Protein AF-A0A7D9CXZ0-F1 (afdb_monomer_lite)

InterPro domains:
  IPR002775 DNA/RNA-binding protein Alba-like [PF01918] (2-62)
  IPR036882 Alba-like domain superfamily [G3DSA:3.30.110.20] (1-94)
  IPR036882 Alba-like domain superfamily [SSF82704] (3-65)

Foldseek 3Di:
DAEDEFDPPDDLLVVLLVVVVQLVVCLVPQKDKYKYKYWAPRVVSSVVSVVVNVLQQDDDPPPPDPDDPVVVVSVVVDDPPPCWDDRPNDTDHHNHWDKKKWKDKDWDKDWPVVVVVVVVVVVVVVPVVPDDDDDDPDDDDPPPDDDPVRVVVPDDTDIDIMMMMMMMMMIGGPPDPDDQDPVNVVVVVVSVVVPIDIDDD

Sequence (201 aa):
MNRMVINKNDSIKKRLSKILKLLQERMKEPEIEILLIASGQSIQKLVTIVEIVKQKIGVQVSEKSKMDKVERNRRNAKIDGMEKVVVGDKEVQNLRFRFDQFNYLDYSLMSESEFRQQRRKRAKSKTEITGSKTGRNQTVTENGGYTRRELDALKIQKDVKIPVFYSYLNFRPENQDAEISSELKDKFTGLVEEGWSRQRE

Radius of gyration: 23.84 Å; chains: 1; bounding box: 41×48×79 Å

Secondary structure (DSSP, 8-state):
-EEEE--TTS-HHHHHHHHHHHHHHTTTSS-EEEEEEEETTHHHHHHHHHHHHHHHS-----TTS---HHHHHHHHH--TT--EEEETTEEEE---EEEEEEEEEEEEEEEHHHHHHHHHHHHHHHHTTS-----------TTSPPPHHHHHHTS---EEEEEEEEEEEEEEETT---PPPHHHHHHHHHHHHTT-EEE--

Organism: Dekkera bruxellensis (NCBI:txid5007)

Structure (mmCIF, N/CA/C/O backbone):
data_AF-A0A7D9CXZ0-F1
#
_entry.id   AF-A0A7D9CXZ0-F1
#
loop_
_atom_site.group_PDB
_atom_site.id
_atom_site.type_symbol
_atom_site.label_atom_id
_atom_site.label_alt_id
_atom_site.label_comp_id
_atom_site.label_asym_id
_atom_site.label_entity_id
_atom_site.label_seq_id
_atom_site.pdbx_PDB_ins_code
_atom_site.Cartn_x
_atom_site.Cartn_y
_atom_site.Cartn_z
_atom_site.occupancy
_atom_site.B_iso_or_equiv
_atom_site.auth_seq_id
_atom_site.auth_comp_id
_atom_site.auth_asym_id
_atom_site.auth_atom_id
_atom_site.pdbx_PDB_model_num
ATOM 1 N N . MET A 1 1 ? 11.089 -8.196 -1.401 1.00 81.88 1 MET A N 1
ATOM 2 C CA . MET A 1 1 ? 9.905 -7.350 -1.119 1.00 81.88 1 MET A CA 1
ATOM 3 C C . MET A 1 1 ? 10.223 -6.205 -0.153 1.00 81.88 1 MET A C 1
ATOM 5 O O . MET A 1 1 ? 10.764 -6.454 0.919 1.00 81.88 1 MET A O 1
ATOM 9 N N . ASN A 1 2 ? 9.867 -4.960 -0.492 1.00 92.38 2 ASN A N 1
ATOM 10 C CA . ASN A 1 2 ? 10.051 -3.780 0.366 1.00 92.38 2 ASN A CA 1
ATOM 11 C C . ASN A 1 2 ? 8.757 -3.403 1.101 1.00 92.38 2 ASN A C 1
ATOM 13 O O . ASN A 1 2 ? 7.769 -3.036 0.474 1.00 92.38 2 ASN A O 1
ATOM 17 N N . ARG A 1 3 ? 8.757 -3.439 2.438 1.00 95.19 3 ARG A N 1
ATOM 18 C CA . ARG A 1 3 ? 7.577 -3.118 3.263 1.00 95.19 3 ARG A CA 1
ATOM 19 C C . ARG A 1 3 ? 7.629 -1.683 3.792 1.00 95.19 3 ARG A C 1
ATOM 21 O O . ARG A 1 3 ? 8.633 -1.264 4.368 1.00 95.19 3 ARG A O 1
ATOM 28 N N . MET A 1 4 ? 6.534 -0.934 3.663 1.00 95.38 4 MET A N 1
ATOM 29 C CA . MET A 1 4 ? 6.418 0.435 4.173 1.00 95.38 4 MET A CA 1
ATOM 30 C C . MET A 1 4 ? 5.085 0.663 4.891 1.00 95.38 4 MET A C 1
ATOM 32 O O . MET A 1 4 ? 4.013 0.502 4.317 1.00 95.38 4 MET A O 1
ATOM 36 N N . VAL A 1 5 ? 5.157 1.110 6.145 1.00 96.00 5 VAL A N 1
ATOM 37 C CA . VAL A 1 5 ? 3.980 1.544 6.910 1.00 96.00 5 VAL A CA 1
ATOM 38 C C . VAL A 1 5 ? 3.758 3.041 6.693 1.00 96.00 5 VAL A C 1
ATOM 40 O O . VAL A 1 5 ? 4.691 3.836 6.849 1.00 96.00 5 VAL A O 1
ATOM 43 N N . ILE A 1 6 ? 2.532 3.416 6.332 1.00 95.75 6 ILE A N 1
ATOM 44 C CA . ILE A 1 6 ? 2.101 4.799 6.125 1.00 95.75 6 ILE A CA 1
ATOM 45 C C . ILE A 1 6 ? 1.299 5.260 7.337 1.00 95.75 6 ILE A C 1
ATOM 47 O O . ILE A 1 6 ? 0.235 4.722 7.641 1.00 95.75 6 ILE A O 1
ATOM 51 N N . ASN A 1 7 ? 1.791 6.307 7.999 1.00 93.75 7 ASN A N 1
ATOM 52 C CA . ASN A 1 7 ? 1.136 6.909 9.155 1.00 93.75 7 ASN A CA 1
ATOM 53 C C . ASN A 1 7 ? 0.442 8.233 8.810 1.00 93.75 7 ASN A C 1
ATOM 55 O O . ASN A 1 7 ? 0.852 8.999 7.926 1.00 93.75 7 ASN A O 1
ATOM 59 N N . LYS A 1 8 ? -0.576 8.579 9.604 1.00 88.12 8 LYS A N 1
ATOM 60 C CA . LYS A 1 8 ? -1.345 9.824 9.472 1.00 88.12 8 LYS A CA 1
ATOM 61 C C . LYS A 1 8 ? -0.486 11.092 9.490 1.00 88.12 8 LYS A C 1
ATOM 63 O O . LYS A 1 8 ? -0.860 12.061 8.836 1.00 88.12 8 LYS A O 1
ATOM 68 N N . ASN A 1 9 ? 0.668 11.093 10.152 1.00 88.06 9 ASN A N 1
ATOM 69 C CA . ASN A 1 9 ? 1.531 12.277 10.256 1.00 88.06 9 ASN A CA 1
ATOM 70 C C . ASN A 1 9 ? 2.725 12.252 9.289 1.00 88.06 9 ASN A C 1
ATOM 72 O O . ASN A 1 9 ? 3.515 13.188 9.265 1.00 88.06 9 ASN A O 1
ATOM 76 N N . ASP A 1 10 ? 2.845 11.216 8.455 1.00 89.38 10 ASP A N 1
ATOM 77 C CA . ASP A 1 10 ? 3.938 11.133 7.487 1.00 89.38 10 ASP A CA 1
ATOM 78 C C . ASP A 1 10 ? 3.851 12.236 6.426 1.00 89.38 10 ASP A C 1
ATOM 80 O O . ASP A 1 10 ? 2.782 12.520 5.881 1.00 89.38 10 ASP A O 1
ATOM 84 N N . SER A 1 11 ? 4.989 12.819 6.060 1.00 88.00 11 SER A N 1
ATOM 85 C CA . SER A 1 11 ? 5.051 13.706 4.898 1.00 88.00 11 SER A CA 1
ATOM 86 C C . SER A 1 11 ? 4.873 12.893 3.613 1.00 88.00 11 SER A C 1
ATOM 88 O O . SER A 1 11 ? 5.689 12.016 3.314 1.00 88.00 11 SER A O 1
ATOM 90 N N . ILE A 1 12 ? 3.832 13.218 2.837 1.00 84.25 12 ILE A N 1
ATOM 91 C CA . ILE A 1 12 ? 3.567 12.604 1.526 1.00 84.25 12 ILE A CA 1
ATOM 92 C C . ILE A 1 12 ? 4.792 12.770 0.618 1.00 84.25 12 ILE A C 1
ATOM 94 O O . ILE A 1 12 ? 5.271 11.783 0.068 1.00 84.25 12 ILE A O 1
ATOM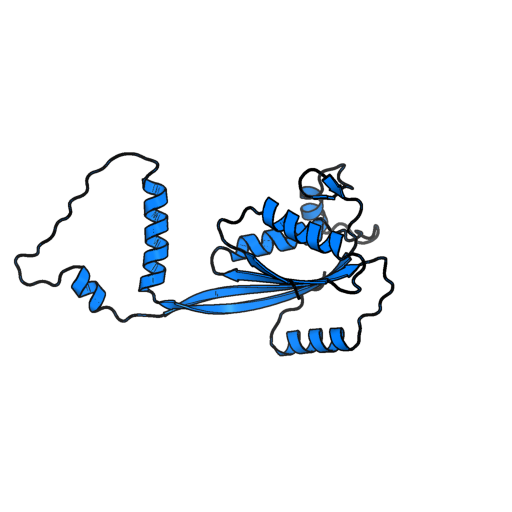 98 N N . LYS A 1 13 ? 5.376 13.980 0.557 1.00 81.75 13 LYS A N 1
ATOM 99 C CA . LYS A 1 13 ? 6.592 14.269 -0.226 1.00 81.75 13 LYS A CA 1
ATOM 100 C C . LYS A 1 13 ? 7.740 13.326 0.144 1.00 81.75 13 LYS A C 1
ATOM 102 O O . LYS A 1 13 ? 8.302 12.690 -0.738 1.00 81.75 13 LYS A O 1
ATOM 107 N N . LYS A 1 14 ? 8.051 13.175 1.440 1.00 84.38 14 LYS A N 1
ATOM 108 C CA . LYS A 1 14 ? 9.142 12.288 1.892 1.00 84.38 14 LYS A CA 1
ATOM 109 C C . LYS A 1 14 ? 8.884 10.819 1.535 1.00 84.38 14 LYS A C 1
ATOM 111 O O . LYS A 1 14 ? 9.811 10.126 1.121 1.00 84.38 14 LYS A O 1
ATOM 116 N N . ARG A 1 15 ? 7.642 10.338 1.685 1.00 87.56 15 ARG A N 1
ATOM 117 C CA . ARG A 1 15 ? 7.273 8.951 1.346 1.00 87.56 15 ARG A CA 1
ATOM 118 C C . ARG A 1 15 ? 7.356 8.694 -0.157 1.00 87.56 15 ARG A C 1
ATOM 120 O O . ARG A 1 15 ? 7.966 7.705 -0.546 1.00 87.56 15 ARG A O 1
ATOM 127 N N . LEU A 1 16 ? 6.835 9.608 -0.975 1.00 86.62 16 LEU A N 1
ATOM 128 C CA . LEU A 1 16 ? 6.950 9.546 -2.432 1.00 86.62 16 LEU A CA 1
ATOM 129 C C . LEU A 1 16 ? 8.408 9.563 -2.881 1.00 86.62 16 LEU A C 1
ATOM 131 O O . LEU A 1 16 ? 8.809 8.690 -3.638 1.00 86.62 16 LEU A O 1
ATOM 135 N N . SER A 1 17 ? 9.228 10.484 -2.362 1.00 81.50 17 SER A N 1
ATOM 136 C CA . SER A 1 17 ? 10.662 10.510 -2.668 1.00 81.50 17 SER A CA 1
ATOM 137 C C . SER A 1 17 ? 11.338 9.180 -2.348 1.00 81.50 17 SER A C 1
ATOM 139 O O . SER A 1 17 ? 12.163 8.729 -3.129 1.00 81.50 17 SER A O 1
ATOM 141 N N . LYS A 1 18 ? 10.985 8.531 -1.231 1.00 88.44 18 LYS A N 1
ATOM 142 C CA . LYS A 1 18 ? 11.549 7.223 -0.875 1.00 88.44 18 LYS A CA 1
ATOM 143 C C . LYS A 1 18 ? 11.147 6.131 -1.871 1.00 88.44 18 LYS A C 1
ATOM 145 O O . LYS A 1 18 ? 12.006 5.354 -2.266 1.00 88.44 18 LYS A O 1
ATOM 150 N N . ILE A 1 19 ? 9.877 6.088 -2.280 1.00 90.62 19 ILE A N 1
ATOM 151 C CA . ILE A 1 19 ? 9.386 5.114 -3.268 1.00 90.62 19 ILE A CA 1
ATOM 152 C C . ILE A 1 19 ? 10.066 5.342 -4.622 1.00 90.62 19 ILE A C 1
ATOM 154 O O . ILE A 1 19 ? 10.613 4.410 -5.193 1.00 90.62 19 ILE A O 1
ATOM 158 N N . LEU A 1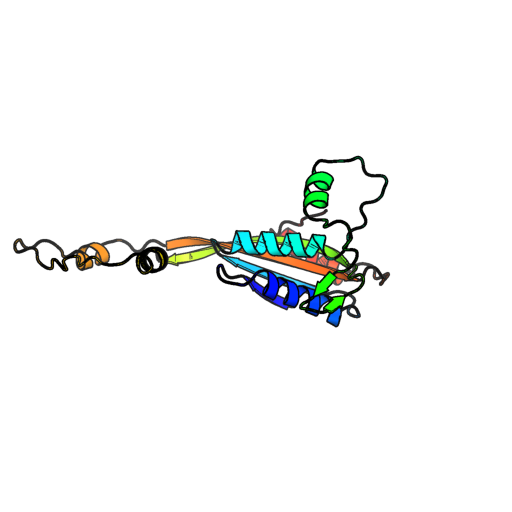 20 ? 10.097 6.582 -5.109 1.00 87.31 20 LEU A N 1
ATOM 159 C CA . LEU A 1 20 ? 10.674 6.903 -6.417 1.00 87.31 20 LEU A CA 1
ATOM 160 C C . LEU A 1 20 ? 12.188 6.661 -6.465 1.00 87.31 20 LEU A C 1
ATOM 162 O O . LEU A 1 20 ? 12.672 6.134 -7.460 1.00 87.31 20 LEU A O 1
ATOM 166 N N . LYS A 1 21 ? 12.928 6.979 -5.391 1.00 86.44 21 LYS A N 1
ATOM 167 C CA . LYS A 1 21 ? 14.356 6.626 -5.285 1.00 86.44 21 LYS A CA 1
ATOM 168 C C . LYS A 1 21 ? 14.566 5.122 -5.350 1.00 86.44 21 LYS A C 1
ATOM 170 O O . LYS A 1 21 ? 15.427 4.672 -6.087 1.00 86.44 21 LYS A O 1
ATOM 175 N N . LEU A 1 22 ? 13.750 4.358 -4.627 1.00 90.50 22 LEU A N 1
ATOM 176 C CA . LEU A 1 22 ? 13.829 2.902 -4.634 1.00 90.50 22 LEU A CA 1
ATOM 177 C C . LEU A 1 22 ? 13.593 2.337 -6.038 1.00 90.50 22 LEU A C 1
ATOM 179 O O . LEU A 1 22 ? 14.349 1.475 -6.472 1.00 90.50 22 LEU A O 1
ATOM 183 N N . LEU A 1 23 ? 12.588 2.845 -6.757 1.00 88.56 23 LEU A N 1
ATOM 184 C CA . LEU A 1 23 ? 12.335 2.455 -8.147 1.00 88.56 23 LEU A CA 1
ATOM 185 C C . LEU A 1 23 ? 13.511 2.818 -9.063 1.00 88.56 23 LEU A C 1
ATOM 187 O O . LEU A 1 23 ? 13.908 2.020 -9.904 1.00 88.56 23 LEU A O 1
ATOM 191 N N . GLN A 1 24 ? 14.095 4.001 -8.876 1.00 85.00 24 GLN A N 1
ATOM 192 C CA . GLN A 1 24 ? 15.241 4.461 -9.657 1.00 85.00 24 GLN A CA 1
ATOM 193 C C . GLN A 1 24 ? 16.496 3.612 -9.413 1.00 85.00 24 GLN A C 1
ATOM 195 O O . GLN A 1 24 ? 17.150 3.194 -10.364 1.00 85.00 24 GLN A O 1
ATOM 200 N N . GLU A 1 25 ? 16.834 3.358 -8.150 1.00 87.38 25 GLU A N 1
ATOM 201 C CA . GLU A 1 25 ? 18.007 2.575 -7.744 1.00 87.38 25 GLU A CA 1
ATOM 202 C C . GLU A 1 25 ? 17.921 1.128 -8.242 1.00 87.38 25 GLU A C 1
ATOM 204 O O . GLU A 1 25 ? 18.938 0.517 -8.565 1.00 87.38 25 GLU A O 1
ATOM 209 N N . ARG A 1 26 ? 16.699 0.599 -8.352 1.00 88.50 26 ARG A N 1
ATOM 210 C CA . ARG A 1 26 ? 16.421 -0.791 -8.721 1.00 88.50 26 ARG A CA 1
ATOM 211 C C . ARG A 1 26 ? 15.935 -0.966 -10.156 1.00 88.50 26 ARG A C 1
ATOM 213 O O . ARG A 1 26 ? 15.451 -2.033 -10.497 1.00 88.50 26 ARG A O 1
ATOM 220 N N . MET A 1 27 ? 16.119 0.026 -11.030 1.00 84.38 27 MET A N 1
ATOM 221 C CA . MET A 1 27 ? 15.698 -0.060 -12.441 1.00 84.38 27 MET A CA 1
ATOM 222 C C . MET A 1 27 ? 16.312 -1.235 -13.225 1.00 84.38 27 MET A C 1
ATOM 224 O O . MET A 1 27 ? 15.829 -1.569 -14.303 1.00 84.38 27 MET A O 1
ATOM 228 N N . LYS A 1 28 ? 17.398 -1.833 -12.720 1.00 84.19 28 LYS A N 1
ATOM 229 C CA . LYS A 1 28 ? 18.034 -3.016 -13.315 1.00 84.19 28 LYS A CA 1
ATOM 230 C C . LYS A 1 28 ? 17.417 -4.336 -12.843 1.00 84.19 28 LYS A C 1
ATOM 232 O O . LYS A 1 28 ? 17.651 -5.350 -13.488 1.00 84.19 28 LYS A O 1
ATOM 237 N N . GLU A 1 29 ? 16.668 -4.335 -11.740 1.00 87.62 29 GLU A N 1
ATOM 238 C CA . GLU A 1 29 ? 15.967 -5.527 -11.257 1.00 87.62 29 GLU A CA 1
ATOM 239 C C . GLU A 1 29 ? 14.803 -5.852 -12.216 1.00 87.62 29 GLU A C 1
ATOM 241 O O . GLU A 1 29 ? 14.128 -4.925 -12.674 1.00 87.62 29 GLU A O 1
ATOM 246 N N . PRO A 1 30 ? 14.553 -7.139 -12.525 1.00 84.69 30 PRO A N 1
ATOM 247 C CA . PRO A 1 30 ? 13.454 -7.539 -13.411 1.00 84.69 30 PRO A CA 1
ATOM 248 C C . PRO A 1 30 ? 12.084 -7.181 -12.833 1.00 84.69 30 PRO A C 1
ATOM 250 O O . PRO A 1 30 ? 11.127 -6.907 -13.558 1.00 84.69 30 PRO A O 1
ATOM 253 N N . GLU A 1 31 ? 12.003 -7.143 -11.508 1.00 88.25 31 GLU A N 1
ATOM 254 C CA . GLU A 1 31 ? 10.802 -6.829 -10.763 1.00 88.25 31 GLU A CA 1
ATOM 255 C C . GLU A 1 31 ? 11.147 -6.135 -9.450 1.00 88.25 31 GLU A C 1
ATOM 257 O O . GLU A 1 31 ? 12.147 -6.432 -8.796 1.00 88.25 31 GLU A O 1
ATOM 262 N N . ILE A 1 32 ? 10.289 -5.203 -9.049 1.00 91.62 32 ILE A N 1
ATOM 263 C CA . ILE A 1 32 ? 10.426 -4.448 -7.812 1.00 91.62 32 ILE A CA 1
ATOM 264 C C . ILE A 1 32 ? 9.107 -4.536 -7.058 1.00 91.62 32 ILE A C 1
ATOM 266 O O . ILE A 1 32 ? 8.086 -3.992 -7.474 1.00 91.62 32 ILE A O 1
ATOM 270 N N . GLU A 1 33 ? 9.136 -5.195 -5.905 1.00 93.50 33 GLU A N 1
ATOM 271 C CA . GLU A 1 33 ? 7.949 -5.391 -5.076 1.00 93.50 33 GLU A CA 1
ATOM 272 C C . GLU A 1 33 ? 7.910 -4.425 -3.893 1.00 93.50 33 GLU A C 1
ATOM 274 O O . GLU A 1 33 ? 8.862 -4.346 -3.101 1.00 93.50 33 GLU A O 1
ATOM 279 N N . ILE A 1 34 ? 6.774 -3.751 -3.715 1.00 95.50 34 ILE A N 1
ATOM 280 C CA . ILE A 1 34 ? 6.511 -2.835 -2.607 1.00 95.50 34 ILE A CA 1
ATOM 281 C C . ILE A 1 34 ? 5.181 -3.196 -1.941 1.00 95.50 34 ILE A C 1
ATOM 283 O O . ILE A 1 34 ? 4.142 -3.223 -2.587 1.00 95.50 34 ILE A O 1
ATOM 287 N N . LEU A 1 35 ? 5.199 -3.405 -0.625 1.00 97.25 35 LEU A N 1
ATOM 288 C CA . LEU A 1 35 ? 4.004 -3.579 0.198 1.00 97.25 35 LEU A CA 1
ATOM 289 C C . LEU A 1 35 ? 3.787 -2.336 1.061 1.00 97.25 35 LEU A C 1
ATOM 291 O O . LEU A 1 35 ? 4.569 -2.054 1.975 1.00 97.25 35 LEU A O 1
ATOM 295 N N . LEU A 1 36 ? 2.705 -1.611 0.797 1.00 97.50 36 LEU A N 1
ATOM 296 C CA . LEU A 1 36 ? 2.264 -0.472 1.592 1.00 97.50 36 LEU A CA 1
ATOM 297 C C . LEU A 1 36 ? 1.178 -0.909 2.575 1.00 97.50 36 LEU A C 1
ATOM 299 O O . LEU A 1 36 ? 0.244 -1.609 2.196 1.00 97.50 36 LEU A O 1
ATOM 303 N N . ILE A 1 37 ? 1.281 -0.468 3.828 1.00 97.75 37 ILE A N 1
ATOM 304 C CA . ILE A 1 37 ? 0.324 -0.811 4.888 1.00 97.75 37 ILE A CA 1
ATOM 305 C C . ILE A 1 37 ? -0.119 0.461 5.600 1.00 97.75 37 ILE A C 1
ATOM 307 O O . ILE A 1 37 ? 0.717 1.277 5.994 1.00 97.75 37 ILE A O 1
ATOM 311 N N . ALA A 1 38 ? -1.420 0.628 5.804 1.00 97.12 38 ALA A N 1
ATO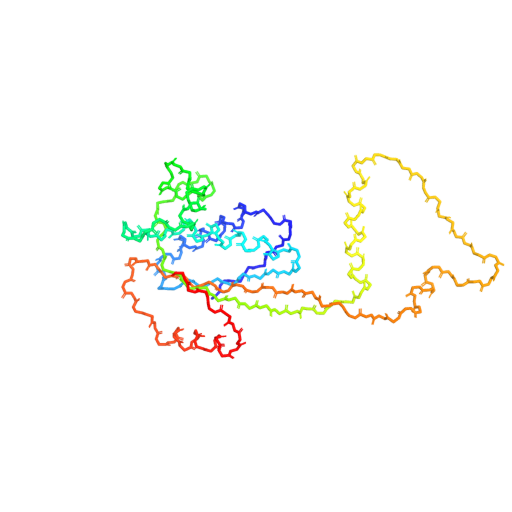M 312 C CA . ALA A 1 38 ? -1.971 1.728 6.584 1.00 97.12 38 ALA A CA 1
ATOM 313 C C . ALA A 1 38 ? -3.179 1.278 7.396 1.00 97.12 38 ALA A C 1
ATOM 315 O O . ALA A 1 38 ? -3.958 0.451 6.943 1.00 97.12 38 ALA A O 1
ATOM 316 N N . SER A 1 39 ? -3.381 1.872 8.570 1.00 95.12 39 SER A N 1
ATOM 317 C CA . SER A 1 39 ? -4.547 1.592 9.410 1.00 95.12 39 SER A CA 1
ATOM 318 C C . SER A 1 39 ? -5.385 2.838 9.685 1.00 95.12 39 SER A C 1
ATOM 320 O O . SER A 1 39 ? -4.881 3.970 9.762 1.00 95.12 39 SER A O 1
ATOM 322 N N . GLY A 1 40 ? -6.696 2.629 9.818 1.00 91.25 40 GLY A N 1
ATOM 323 C CA . GLY A 1 40 ? -7.679 3.660 10.131 1.00 91.25 40 GLY A CA 1
ATOM 324 C C . GLY A 1 40 ? -7.565 4.888 9.224 1.00 91.25 40 GLY A C 1
ATOM 325 O O . GLY A 1 40 ? -7.706 4.822 8.010 1.00 91.25 40 GLY A O 1
ATOM 326 N N . GLN A 1 41 ? -7.282 6.043 9.822 1.00 88.81 41 GLN A N 1
ATOM 327 C CA . GLN A 1 41 ? -7.221 7.331 9.115 1.00 88.81 41 GLN A CA 1
ATOM 328 C C . GLN A 1 41 ? -6.006 7.474 8.185 1.00 88.81 41 GLN A C 1
ATOM 330 O O . GLN A 1 41 ? -5.971 8.377 7.353 1.00 88.81 41 GLN A O 1
ATOM 335 N N . SER A 1 42 ? -4.993 6.615 8.322 1.00 94.38 42 SER A N 1
ATOM 336 C CA . SER A 1 42 ? -3.811 6.653 7.457 1.00 94.38 42 SER A CA 1
ATOM 337 C C . SER A 1 42 ? -4.088 6.054 6.072 1.00 94.38 42 SER A C 1
ATOM 339 O O . SER A 1 42 ? -3.328 6.318 5.143 1.00 94.38 42 SER A O 1
ATOM 341 N N . ILE A 1 43 ? -5.180 5.291 5.922 1.00 95.88 43 ILE A N 1
ATOM 342 C CA . ILE A 1 43 ? -5.559 4.604 4.676 1.00 95.88 43 ILE A CA 1
ATOM 343 C C . ILE A 1 43 ? -5.753 5.603 3.537 1.00 95.88 43 ILE A C 1
ATOM 345 O O . ILE A 1 43 ? -5.178 5.421 2.469 1.00 95.88 43 ILE A O 1
ATOM 349 N N . GLN A 1 44 ? -6.468 6.707 3.783 1.00 92.75 44 GLN A N 1
ATOM 350 C CA . GLN A 1 44 ? -6.671 7.756 2.779 1.00 92.75 44 GLN A CA 1
ATOM 351 C C . GLN A 1 44 ? -5.335 8.255 2.214 1.00 92.75 44 GLN A C 1
ATOM 353 O O . GLN A 1 44 ? -5.181 8.386 1.005 1.00 92.75 44 GLN A O 1
ATOM 358 N N . LYS A 1 45 ? -4.343 8.477 3.086 1.00 94.19 45 LYS A N 1
ATOM 359 C CA . LYS A 1 45 ? -3.016 8.930 2.665 1.00 94.19 45 LYS A CA 1
ATOM 360 C C . LYS A 1 45 ? -2.279 7.876 1.848 1.00 94.19 45 LYS A C 1
ATOM 362 O O . LYS A 1 45 ? -1.616 8.237 0.882 1.00 94.19 45 LYS A O 1
ATOM 367 N N . LEU A 1 46 ? -2.361 6.604 2.239 1.00 96.06 46 LEU A N 1
ATOM 368 C CA . LEU A 1 46 ? -1.766 5.515 1.467 1.00 96.06 46 LEU A CA 1
ATOM 369 C C . LEU A 1 46 ? -2.347 5.492 0.052 1.00 96.06 46 LEU A C 1
ATOM 371 O O . LEU A 1 46 ? -1.573 5.501 -0.898 1.00 96.06 46 LEU A O 1
ATOM 375 N N . VAL A 1 47 ? -3.674 5.558 -0.088 1.00 93.44 47 VAL A N 1
ATOM 376 C CA . VAL A 1 47 ? -4.341 5.594 -1.401 1.00 93.44 47 VAL A CA 1
ATOM 377 C C . VAL A 1 47 ? -3.866 6.795 -2.222 1.00 93.44 47 VAL A C 1
ATOM 379 O O . VAL A 1 47 ? -3.506 6.638 -3.384 1.00 93.44 47 VAL A O 1
ATOM 382 N N . THR A 1 48 ? -3.760 7.980 -1.608 1.00 91.31 48 THR A N 1
ATOM 383 C CA . THR A 1 48 ? -3.195 9.167 -2.273 1.00 91.31 48 THR A CA 1
ATOM 384 C C . THR A 1 48 ? -1.754 8.946 -2.741 1.00 91.31 48 THR A C 1
ATOM 386 O O . THR A 1 48 ? -1.405 9.342 -3.848 1.00 91.31 48 THR A O 1
ATOM 389 N N . ILE A 1 49 ? -0.903 8.321 -1.922 1.00 91.12 49 ILE A N 1
ATOM 390 C CA . ILE A 1 49 ? 0.489 8.024 -2.291 1.00 91.12 49 ILE A CA 1
ATOM 391 C C . ILE A 1 49 ? 0.536 7.066 -3.482 1.00 91.12 49 ILE A C 1
ATOM 393 O O . ILE A 1 49 ? 1.273 7.341 -4.422 1.00 91.12 49 ILE A O 1
ATOM 397 N N . VAL A 1 50 ? -0.244 5.981 -3.454 1.00 92.12 50 VAL A N 1
ATOM 398 C CA . VAL A 1 50 ? -0.318 5.002 -4.553 1.00 92.12 50 VAL A CA 1
ATOM 399 C C . VAL A 1 50 ? -0.700 5.692 -5.857 1.00 92.12 50 VAL A C 1
ATOM 401 O O . VAL A 1 50 ? -0.012 5.530 -6.860 1.00 92.12 50 VAL A O 1
ATOM 404 N N . GLU A 1 51 ? -1.741 6.520 -5.824 1.00 88.81 51 GLU A N 1
ATOM 405 C CA . GLU A 1 51 ? -2.234 7.214 -7.012 1.00 88.81 51 GLU A CA 1
ATOM 406 C C . GLU A 1 51 ? -1.196 8.187 -7.591 1.00 88.81 51 GLU A C 1
ATOM 408 O O . GLU A 1 51 ? -0.946 8.198 -8.794 1.00 88.81 51 GLU A O 1
ATOM 413 N N . ILE A 1 52 ? -0.503 8.948 -6.736 1.00 85.56 52 ILE A N 1
ATOM 414 C CA . ILE A 1 52 ? 0.572 9.843 -7.190 1.00 85.56 52 ILE A CA 1
ATOM 415 C C . ILE A 1 52 ? 1.757 9.045 -7.755 1.00 85.56 52 ILE A C 1
ATOM 417 O O . ILE A 1 52 ? 2.388 9.494 -8.712 1.00 85.56 52 ILE A O 1
ATOM 421 N N . VAL A 1 53 ? 2.085 7.880 -7.182 1.00 87.31 53 VAL A N 1
ATOM 422 C CA . VAL A 1 53 ? 3.144 7.013 -7.725 1.00 87.31 53 VAL A CA 1
ATOM 423 C C . VAL A 1 53 ? 2.785 6.592 -9.144 1.00 87.31 53 VAL A C 1
ATOM 425 O O . VAL A 1 53 ? 3.591 6.847 -10.035 1.00 87.31 53 VAL A O 1
ATOM 428 N N . LYS A 1 54 ? 1.577 6.057 -9.373 1.00 83.62 54 LYS A N 1
ATOM 429 C CA . LYS A 1 54 ? 1.096 5.655 -10.709 1.00 83.62 54 LYS A CA 1
ATOM 430 C C . LYS A 1 54 ? 1.198 6.782 -11.729 1.00 83.62 54 LYS A C 1
ATOM 432 O O . LYS A 1 54 ? 1.702 6.585 -12.829 1.00 83.62 54 LYS A O 1
ATOM 437 N N . GLN A 1 55 ? 0.779 7.984 -11.340 1.00 77.75 55 GLN A N 1
ATOM 438 C CA . GLN A 1 55 ? 0.851 9.165 -12.199 1.00 77.75 55 GLN A CA 1
ATOM 439 C C . GLN A 1 55 ? 2.294 9.544 -12.563 1.00 77.75 55 GLN A C 1
ATOM 441 O O . GLN A 1 55 ? 2.534 10.046 -13.658 1.00 77.75 55 GLN A O 1
ATOM 446 N N . LYS A 1 56 ? 3.261 9.309 -11.666 1.00 76.44 56 LYS A N 1
ATOM 447 C CA . LYS A 1 56 ? 4.672 9.679 -11.862 1.00 76.44 56 LYS A CA 1
ATOM 448 C C . LYS A 1 56 ? 5.504 8.655 -12.632 1.00 76.44 56 LYS A C 1
ATOM 450 O O . LYS A 1 56 ? 6.509 9.055 -13.204 1.00 76.44 56 LYS A O 1
ATOM 455 N N . ILE A 1 57 ? 5.127 7.377 -12.643 1.00 77.81 57 ILE A N 1
ATOM 456 C CA . ILE A 1 57 ? 5.895 6.304 -13.309 1.00 77.81 57 ILE A CA 1
ATOM 457 C C . ILE A 1 57 ? 5.507 6.065 -14.780 1.00 77.81 57 ILE A C 1
ATOM 459 O O . ILE A 1 57 ? 5.965 5.098 -15.378 1.00 77.81 57 ILE A O 1
ATOM 463 N N . GLY A 1 58 ? 4.672 6.940 -15.352 1.00 62.19 58 GLY A N 1
ATOM 464 C CA . GLY A 1 58 ? 4.360 6.984 -16.780 1.00 62.19 58 GLY A CA 1
ATOM 465 C C . GLY A 1 58 ? 3.605 5.764 -17.318 1.00 62.19 58 GLY A C 1
ATOM 466 O O . GLY A 1 58 ? 4.204 4.750 -17.641 1.00 62.19 58 GLY A O 1
ATOM 467 N N . VAL A 1 59 ? 2.295 5.908 -17.536 1.00 47.28 59 VAL A N 1
ATOM 468 C CA . VAL A 1 59 ? 1.551 5.083 -18.505 1.00 47.28 59 VAL A CA 1
ATOM 469 C C . VAL A 1 59 ? 1.310 5.958 -19.733 1.00 47.28 59 VAL A C 1
ATOM 471 O O . VAL A 1 59 ? 0.747 7.050 -19.597 1.00 47.28 59 VAL A O 1
ATOM 474 N N . GLN A 1 60 ? 1.743 5.518 -20.923 1.00 40.66 60 GLN A N 1
ATOM 475 C CA . GLN A 1 60 ? 1.304 6.144 -22.172 1.00 40.66 60 GLN A CA 1
ATOM 476 C C . GLN A 1 60 ? -0.227 6.130 -22.198 1.00 40.66 60 GLN A C 1
ATOM 478 O O . GLN A 1 60 ? -0.862 5.078 -22.215 1.00 40.66 60 GLN A O 1
ATOM 483 N N . VAL A 1 61 ? -0.833 7.315 -22.226 1.00 36.12 61 VAL A N 1
ATOM 484 C CA . VAL A 1 61 ? -2.177 7.447 -22.780 1.00 36.12 61 VAL A CA 1
ATOM 485 C C . VAL A 1 61 ? -2.009 7.116 -24.255 1.00 36.12 61 VAL A C 1
ATOM 487 O O . VAL A 1 61 ? -1.397 7.896 -24.981 1.00 36.12 61 VAL A O 1
ATOM 490 N N . SER A 1 62 ? -2.463 5.939 -24.688 1.00 34.28 62 SER A N 1
ATOM 491 C CA . SER A 1 62 ? -2.545 5.661 -26.119 1.00 34.28 62 SER A CA 1
ATOM 492 C C . SER A 1 62 ? -3.395 6.771 -26.744 1.00 34.28 62 SER A C 1
ATOM 494 O O . SER A 1 62 ? -4.503 7.032 -26.270 1.00 34.28 62 SER A O 1
ATOM 496 N N . GLU A 1 63 ? -2.903 7.422 -27.796 1.00 40.56 63 GLU A N 1
ATOM 497 C CA . GLU A 1 63 ? -3.588 8.534 -28.480 1.00 40.56 63 GLU A CA 1
ATOM 498 C C . GLU A 1 63 ? -4.959 8.145 -29.077 1.00 40.56 63 GLU A C 1
ATOM 500 O O . GLU A 1 63 ? -5.657 8.980 -29.643 1.00 40.56 63 GLU A O 1
ATOM 505 N N . LYS A 1 64 ? -5.374 6.876 -28.955 1.00 37.03 64 LYS A N 1
ATOM 506 C CA . LYS A 1 64 ? -6.578 6.316 -29.579 1.00 37.03 64 LYS A CA 1
ATOM 507 C C . LYS A 1 64 ? -7.720 5.983 -28.615 1.00 37.03 64 LYS A C 1
ATOM 509 O O . LYS A 1 64 ? -8.807 5.651 -29.089 1.00 37.03 64 LYS A O 1
ATOM 514 N N . SER A 1 65 ? -7.542 6.072 -27.295 1.00 38.66 65 SER A N 1
ATOM 515 C CA . SER A 1 65 ? -8.648 5.814 -26.362 1.00 38.66 65 SER A CA 1
ATOM 516 C C . SER A 1 65 ? -9.421 7.103 -26.094 1.00 38.66 65 SER A C 1
ATOM 518 O O . SER A 1 65 ? -8.903 8.020 -25.463 1.00 38.66 65 SER A O 1
ATOM 520 N N . LYS A 1 66 ? -10.650 7.154 -26.613 1.00 39.69 66 LYS A N 1
ATOM 521 C CA . LYS A 1 66 ? -11.635 8.233 -26.461 1.00 39.69 66 LYS A CA 1
ATOM 522 C C . LYS A 1 66 ? -11.590 8.876 -25.067 1.00 39.69 66 LYS A C 1
ATOM 524 O O . LYS A 1 66 ? -11.553 8.177 -24.061 1.00 39.69 66 LYS A O 1
ATOM 529 N N . MET A 1 67 ? -11.635 10.208 -25.060 1.00 42.97 67 MET A N 1
ATOM 530 C CA . MET A 1 67 ? -11.638 11.096 -23.893 1.00 42.97 67 MET A CA 1
ATOM 531 C C . MET A 1 67 ? -12.674 10.699 -22.829 1.00 42.97 67 MET A C 1
ATOM 533 O O . MET A 1 67 ? -13.786 11.230 -22.800 1.00 42.97 67 MET A O 1
ATOM 537 N N . ASP A 1 68 ? -12.306 9.808 -21.915 1.00 40.84 68 ASP A N 1
ATOM 538 C CA . ASP A 1 68 ? -13.120 9.480 -20.750 1.00 40.84 68 ASP A CA 1
ATOM 539 C C . ASP A 1 68 ? -12.764 10.367 -19.553 1.00 40.84 68 ASP A C 1
ATOM 541 O O . ASP A 1 68 ? -11.664 10.910 -19.442 1.00 40.84 68 ASP A O 1
ATOM 545 N N . LYS A 1 69 ? -13.703 10.509 -18.607 1.00 48.91 69 LYS A N 1
ATOM 546 C CA . LYS A 1 69 ? -13.561 11.268 -17.340 1.00 48.91 69 LYS A CA 1
ATOM 547 C C . LYS A 1 69 ? -12.223 11.045 -16.607 1.00 48.91 69 LYS A C 1
ATOM 549 O O . LYS A 1 69 ? -11.772 11.940 -15.890 1.00 48.91 69 LYS A O 1
ATOM 554 N N . VAL A 1 70 ? -11.589 9.888 -16.803 1.00 46.25 70 VAL A N 1
ATOM 555 C CA . VAL A 1 70 ? -10.253 9.525 -16.300 1.00 46.25 70 VAL A CA 1
ATOM 556 C C . VAL A 1 70 ? -9.173 10.499 -16.791 1.00 46.25 70 VAL A C 1
ATOM 558 O O . VAL A 1 70 ? -8.320 10.923 -16.015 1.00 46.25 70 VAL A O 1
ATOM 561 N N . GLU A 1 71 ? -9.246 10.939 -18.046 1.00 43.72 71 GLU A N 1
ATOM 562 C CA . GLU A 1 71 ? -8.303 11.886 -18.643 1.00 43.72 71 GLU A CA 1
ATOM 563 C C . GLU A 1 71 ? -8.432 13.291 -18.035 1.00 43.72 71 GLU A C 1
ATOM 565 O O . GLU A 1 71 ? -7.440 14.001 -17.888 1.00 43.72 71 GLU A O 1
ATOM 570 N N . ARG A 1 72 ? -9.638 13.681 -17.600 1.00 41.91 72 ARG A N 1
ATOM 571 C CA . ARG A 1 72 ? -9.904 14.990 -16.980 1.00 41.91 72 ARG A CA 1
ATOM 572 C C . ARG A 1 72 ? -9.272 15.092 -15.583 1.00 41.91 72 ARG A C 1
ATOM 574 O O . ARG A 1 72 ? -8.634 16.092 -15.269 1.00 41.91 72 ARG A O 1
ATOM 581 N N . ASN A 1 73 ? -9.361 14.023 -14.787 1.00 41.81 73 ASN A N 1
ATOM 582 C CA . ASN A 1 73 ? -8.652 13.931 -13.505 1.00 41.81 73 ASN A CA 1
ATOM 583 C C . ASN A 1 73 ? -7.129 13.801 -13.694 1.00 41.81 73 ASN A C 1
ATOM 585 O O . ASN A 1 73 ? -6.373 14.389 -12.923 1.00 41.81 73 ASN A O 1
ATOM 589 N N . ARG A 1 74 ? -6.672 13.100 -14.745 1.00 44.62 74 ARG A N 1
ATOM 590 C CA . ARG A 1 74 ? -5.243 12.979 -15.090 1.00 44.62 74 ARG A CA 1
ATOM 591 C C . ARG A 1 74 ? -4.640 14.289 -15.625 1.00 44.62 74 ARG A C 1
ATOM 593 O O . ARG A 1 74 ? -3.494 14.569 -15.297 1.00 44.62 74 ARG A O 1
ATOM 600 N N . ARG A 1 75 ? -5.386 15.127 -16.365 1.00 40.47 75 ARG A N 1
ATOM 601 C CA . ARG A 1 75 ? -4.956 16.487 -16.769 1.00 40.47 75 ARG A CA 1
ATOM 602 C C . ARG A 1 75 ? -4.794 17.421 -15.579 1.00 40.47 75 ARG A C 1
ATOM 604 O O . ARG A 1 75 ? -3.795 18.112 -15.511 1.00 40.47 75 ARG A O 1
ATOM 611 N N . ASN A 1 76 ? -5.699 17.381 -14.604 1.00 39.06 76 ASN A N 1
ATOM 612 C CA . ASN A 1 76 ? -5.570 18.207 -13.396 1.00 39.06 76 ASN A CA 1
ATOM 613 C C . ASN A 1 76 ? -4.350 17.832 -12.529 1.00 39.06 76 ASN A C 1
ATOM 615 O O . ASN A 1 76 ? -3.927 18.623 -11.690 1.00 39.06 76 ASN A O 1
ATOM 619 N N . ALA A 1 77 ? -3.792 16.632 -12.723 1.00 41.06 77 ALA A N 1
ATOM 620 C CA . ALA A 1 77 ? -2.558 16.175 -12.084 1.00 41.06 77 ALA A CA 1
ATOM 621 C C . ALA A 1 77 ? -1.315 16.279 -12.993 1.00 41.06 77 ALA A C 1
ATOM 623 O O . ALA A 1 77 ? -0.189 16.213 -12.496 1.00 41.06 77 ALA A O 1
ATOM 624 N N . LYS A 1 78 ? -1.498 16.461 -14.309 1.00 38.97 78 LYS A N 1
ATOM 625 C CA . LYS A 1 78 ? -0.435 16.863 -15.232 1.00 38.97 78 LYS A CA 1
ATOM 626 C C . LYS A 1 78 ? -0.235 18.366 -15.083 1.00 38.97 78 LYS A C 1
ATOM 628 O O . LYS A 1 78 ? -1.055 19.166 -15.512 1.00 38.97 78 LYS A O 1
ATOM 633 N N . ILE A 1 79 ? 0.877 18.752 -14.474 1.00 38.81 79 ILE A N 1
ATOM 634 C CA . ILE A 1 79 ? 1.371 20.119 -14.607 1.00 38.81 79 ILE A CA 1
ATOM 635 C C . ILE A 1 79 ? 1.934 20.209 -16.029 1.00 38.81 79 ILE A C 1
ATOM 637 O O . ILE A 1 79 ? 2.870 19.470 -16.349 1.00 38.81 79 ILE A O 1
ATOM 641 N N . ASP A 1 80 ? 1.336 21.044 -16.882 1.00 30.42 80 ASP A N 1
ATOM 642 C CA . ASP A 1 80 ? 1.861 21.327 -18.223 1.00 30.42 80 ASP A CA 1
ATOM 643 C C . ASP A 1 80 ? 3.363 21.646 -18.118 1.00 30.42 80 ASP A C 1
ATOM 645 O O . ASP A 1 80 ? 3.775 22.520 -17.354 1.00 30.42 80 ASP A O 1
ATOM 649 N N . GLY A 1 81 ? 4.191 20.870 -18.827 1.00 37.28 81 GLY A N 1
ATOM 650 C CA . GLY A 1 81 ? 5.654 21.007 -18.833 1.00 37.28 81 GLY A CA 1
ATOM 651 C C . GLY A 1 81 ? 6.458 20.031 -17.957 1.00 37.28 81 GLY A C 1
ATOM 652 O O . GLY A 1 81 ? 7.687 20.087 -17.983 1.00 37.28 81 GLY A O 1
ATOM 653 N N . MET A 1 82 ? 5.838 19.105 -17.211 1.00 42.72 82 MET A N 1
ATOM 654 C CA . MET A 1 82 ? 6.572 18.075 -16.448 1.00 42.72 82 MET A CA 1
ATOM 655 C C . MET A 1 82 ? 6.649 16.717 -17.175 1.00 42.72 82 MET A C 1
ATOM 657 O O . MET A 1 82 ? 6.019 15.747 -16.767 1.00 42.72 82 MET A O 1
ATOM 661 N N . GLU A 1 83 ? 7.525 16.599 -18.178 1.00 46.19 83 GLU A N 1
ATOM 662 C CA . GLU A 1 83 ? 8.116 15.296 -18.572 1.00 46.19 83 GLU A CA 1
ATOM 663 C C . GLU A 1 83 ? 9.147 14.784 -17.540 1.00 46.19 83 GLU A C 1
ATOM 665 O O . GLU A 1 83 ? 9.775 13.740 -17.709 1.00 46.19 83 GLU A O 1
ATOM 670 N N . LYS A 1 84 ? 9.354 15.528 -16.448 1.00 47.34 84 LYS A N 1
ATOM 671 C CA . LYS A 1 84 ? 10.448 15.318 -15.502 1.00 47.34 84 LYS A CA 1
ATOM 672 C C . LYS A 1 84 ? 9.921 14.915 -14.130 1.00 47.34 84 LYS A C 1
ATOM 674 O O . LYS A 1 84 ? 9.172 15.652 -13.485 1.00 47.34 84 LYS A O 1
ATOM 679 N N . VAL A 1 85 ? 10.346 13.752 -13.640 1.00 53.34 85 VAL A N 1
ATOM 680 C CA . VAL A 1 85 ? 10.016 13.298 -12.286 1.00 53.34 85 VAL A CA 1
ATOM 681 C C . VAL A 1 85 ? 11.011 13.926 -11.316 1.00 53.34 85 VAL A C 1
ATOM 683 O O . VAL A 1 85 ? 12.165 13.526 -11.252 1.00 53.34 85 VAL A O 1
ATOM 686 N N . VAL A 1 86 ? 10.584 14.914 -10.530 1.00 50.81 86 VAL A N 1
ATOM 687 C CA . VAL A 1 86 ? 11.450 15.497 -9.491 1.00 50.81 86 VAL A CA 1
ATOM 688 C C . VAL A 1 86 ? 11.468 14.596 -8.252 1.00 50.81 86 VAL A C 1
ATOM 690 O O . VAL A 1 86 ? 10.431 14.362 -7.620 1.00 50.81 86 VAL A O 1
ATOM 693 N N . VAL A 1 87 ? 12.653 14.108 -7.880 1.00 51.97 87 VAL A N 1
ATOM 694 C CA . VAL A 1 87 ? 12.892 13.283 -6.690 1.00 51.97 87 VAL A CA 1
ATOM 695 C C . VAL A 1 87 ? 13.813 14.041 -5.729 1.00 51.97 87 VAL A C 1
ATOM 697 O O . VAL A 1 87 ? 15.034 14.041 -5.864 1.00 51.97 87 VAL A O 1
ATOM 700 N N . GLY A 1 88 ? 13.228 14.688 -4.716 1.00 55.38 88 GLY A N 1
ATOM 701 C CA . GLY A 1 88 ? 13.980 15.613 -3.858 1.00 55.38 88 GLY A CA 1
ATOM 702 C C . GLY A 1 88 ? 14.188 16.938 -4.590 1.00 55.38 88 GLY A C 1
ATOM 703 O O . GLY A 1 88 ? 13.187 17.555 -4.942 1.00 55.38 88 GLY A O 1
ATOM 704 N N . ASP A 1 89 ? 15.448 17.306 -4.843 1.00 52.31 89 ASP A N 1
ATOM 705 C CA . ASP A 1 89 ? 15.841 18.495 -5.626 1.00 52.31 89 ASP A CA 1
ATOM 706 C C . ASP A 1 89 ? 16.477 18.126 -6.981 1.00 52.31 89 ASP A C 1
ATOM 708 O O . ASP A 1 89 ? 17.014 18.981 -7.678 1.00 52.31 89 ASP A O 1
ATOM 712 N N . LYS A 1 90 ? 16.451 16.839 -7.359 1.00 49.84 90 LYS A N 1
ATOM 713 C CA . LYS A 1 90 ? 17.012 16.353 -8.625 1.00 49.84 90 LYS A CA 1
ATOM 714 C C . LYS A 1 90 ? 15.901 15.956 -9.589 1.00 49.84 90 LYS A C 1
ATOM 716 O O . LYS A 1 90 ? 14.974 15.234 -9.214 1.00 49.84 90 LYS A O 1
ATOM 721 N N . GLU A 1 91 ? 16.015 16.415 -10.830 1.00 56.00 91 GLU A N 1
ATOM 722 C CA . GLU A 1 91 ? 15.206 15.928 -11.944 1.00 56.00 91 GLU A CA 1
ATOM 723 C C . GLU A 1 91 ? 15.672 14.516 -12.319 1.00 56.00 91 GLU A C 1
ATOM 725 O O . GLU A 1 91 ? 16.857 14.279 -12.552 1.00 56.00 91 GLU A O 1
ATOM 730 N N . VAL A 1 92 ? 14.738 13.569 -12.354 1.00 56.78 92 VAL A N 1
ATOM 731 C CA . VAL A 1 92 ? 14.961 12.200 -12.819 1.00 56.78 92 VAL A CA 1
ATOM 732 C C . VAL A 1 92 ? 14.199 12.034 -14.126 1.00 56.78 92 VAL A C 1
ATOM 734 O O . VAL A 1 92 ? 12.991 12.284 -14.191 1.00 56.78 92 VAL A O 1
ATOM 737 N N . GLN A 1 93 ? 14.909 11.637 -15.181 1.00 54.59 93 GLN A N 1
ATOM 738 C CA . GLN A 1 93 ? 14.290 11.332 -16.467 1.00 54.59 93 GLN A CA 1
ATOM 739 C C . GLN A 1 93 ? 13.580 9.973 -16.410 1.00 54.59 93 GLN A C 1
ATOM 741 O O . GLN A 1 93 ? 14.157 8.988 -15.954 1.00 54.59 93 GLN A O 1
ATOM 746 N N . ASN A 1 94 ? 12.335 9.952 -16.897 1.00 62.97 94 ASN A N 1
ATOM 747 C CA . ASN A 1 94 ? 11.609 8.789 -17.418 1.00 62.97 94 ASN A CA 1
ATOM 748 C C . ASN A 1 94 ? 11.719 7.479 -16.611 1.00 62.97 94 ASN A C 1
ATOM 750 O O . ASN A 1 94 ? 12.168 6.459 -17.131 1.00 62.97 94 ASN A O 1
ATOM 754 N N . LEU A 1 95 ? 11.227 7.473 -15.366 1.00 71.25 95 LEU A N 1
ATOM 755 C CA . LEU A 1 95 ? 10.884 6.220 -14.680 1.00 71.25 95 LEU A CA 1
ATOM 756 C C . LEU A 1 95 ? 9.687 5.599 -15.402 1.00 71.25 95 LEU A C 1
ATOM 758 O O . LEU A 1 95 ? 8.580 6.096 -15.233 1.00 71.25 95 LEU A O 1
ATOM 762 N N . ARG A 1 96 ? 9.914 4.555 -16.203 1.00 78.31 96 ARG A N 1
ATOM 763 C CA . ARG A 1 96 ? 8.862 3.846 -16.941 1.00 78.31 96 ARG A CA 1
ATOM 764 C C . ARG A 1 96 ? 8.721 2.421 -16.440 1.00 78.31 96 ARG A C 1
ATOM 766 O O . ARG A 1 96 ? 9.655 1.623 -16.543 1.00 78.31 96 ARG A O 1
ATOM 773 N N . PHE A 1 97 ? 7.550 2.118 -15.893 1.00 82.75 97 PHE A N 1
ATOM 774 C CA . PHE A 1 97 ? 7.255 0.814 -15.316 1.00 82.75 97 PHE A CA 1
ATOM 775 C C . PHE A 1 97 ? 5.873 0.329 -15.741 1.00 82.75 97 PHE A C 1
ATOM 777 O O . PHE A 1 97 ? 4.883 1.048 -15.618 1.00 82.75 97 PHE A O 1
ATOM 784 N N . ARG A 1 98 ? 5.794 -0.945 -16.123 1.00 83.94 98 ARG A N 1
ATOM 785 C CA . ARG A 1 98 ? 4.552 -1.715 -16.033 1.00 83.94 98 ARG A CA 1
ATOM 786 C C . ARG A 1 98 ? 4.308 -2.009 -14.556 1.00 83.94 98 ARG A C 1
ATOM 788 O O . ARG A 1 98 ? 5.262 -2.302 -13.836 1.00 83.94 98 ARG A O 1
ATOM 795 N N . PHE A 1 99 ? 3.067 -1.933 -14.087 1.00 86.62 99 PHE A N 1
ATOM 796 C CA . PHE A 1 99 ? 2.776 -2.242 -12.691 1.00 86.62 99 PHE A CA 1
ATOM 797 C C . PHE A 1 99 ? 1.516 -3.086 -12.525 1.00 86.62 99 PHE A C 1
ATOM 799 O O . PHE A 1 99 ? 0.562 -2.960 -13.287 1.00 86.62 99 PHE A O 1
ATOM 806 N N . ASP A 1 100 ? 1.518 -3.920 -11.491 1.00 89.31 100 ASP A N 1
ATOM 807 C CA . ASP A 1 100 ? 0.348 -4.640 -11.003 1.00 89.31 100 ASP A CA 1
ATOM 808 C C . ASP A 1 100 ? 0.070 -4.219 -9.559 1.00 89.31 100 ASP A C 1
ATOM 810 O O . ASP A 1 100 ? 0.988 -4.117 -8.740 1.00 89.31 100 ASP A O 1
ATOM 814 N N . GLN A 1 101 ? -1.202 -3.978 -9.239 1.00 93.50 101 GLN A N 1
ATOM 815 C CA . GLN A 1 101 ? -1.644 -3.626 -7.893 1.00 93.50 101 GLN A CA 1
ATOM 816 C C . GLN A 1 101 ? -2.614 -4.673 -7.353 1.00 93.50 101 GLN A C 1
ATOM 818 O O . GLN A 1 101 ? -3.591 -5.036 -8.009 1.00 93.50 101 GLN A O 1
ATOM 823 N N . PHE A 1 102 ? -2.384 -5.082 -6.111 1.00 96.12 102 PHE A N 1
ATOM 824 C CA . PHE A 1 102 ? -3.267 -5.951 -5.346 1.00 96.12 102 PHE A CA 1
ATOM 825 C C . PHE A 1 102 ? -3.582 -5.286 -4.014 1.00 96.12 102 PHE A C 1
ATOM 827 O O . PHE A 1 102 ? -2.687 -4.782 -3.335 1.00 96.12 102 PHE A O 1
ATOM 834 N N . ASN A 1 103 ? -4.853 -5.272 -3.632 1.00 97.00 103 ASN A N 1
ATOM 835 C CA . ASN A 1 103 ? -5.307 -4.638 -2.404 1.00 97.00 103 ASN A CA 1
ATOM 836 C C . ASN A 1 103 ? -6.019 -5.643 -1.505 1.00 97.00 103 ASN A C 1
ATOM 838 O O . ASN A 1 103 ? -6.845 -6.423 -1.981 1.00 97.00 103 ASN A O 1
ATOM 842 N N . TYR A 1 104 ? -5.759 -5.556 -0.207 1.00 97.06 104 TYR A N 1
ATOM 843 C CA . TYR A 1 104 ? -6.414 -6.368 0.811 1.00 97.06 104 TYR A CA 1
ATOM 844 C C . TYR A 1 104 ? -6.843 -5.491 1.984 1.00 97.06 104 TYR A C 1
ATOM 846 O O . TYR A 1 104 ? -6.109 -4.591 2.407 1.00 97.06 104 TYR A O 1
ATOM 854 N N . LEU A 1 105 ? -8.056 -5.722 2.479 1.00 95.62 105 LEU A N 1
ATOM 855 C CA . LEU A 1 105 ? -8.623 -5.012 3.618 1.00 95.62 105 LEU A CA 1
ATOM 856 C C . LEU A 1 105 ? -8.849 -6.007 4.750 1.00 95.62 105 LEU A C 1
ATOM 858 O O . LEU A 1 105 ? -9.643 -6.931 4.620 1.00 95.62 105 LEU A O 1
ATOM 862 N N . ASP A 1 106 ? -8.183 -5.754 5.865 1.00 94.25 106 ASP A N 1
ATOM 863 C CA . ASP A 1 106 ? -8.273 -6.537 7.091 1.00 94.25 106 ASP A CA 1
ATOM 864 C C . ASP A 1 106 ? -8.679 -5.641 8.271 1.00 94.25 106 ASP A C 1
ATOM 866 O O . ASP A 1 106 ? -8.904 -4.433 8.118 1.00 94.25 106 ASP A O 1
ATOM 870 N N . TYR A 1 107 ? -8.749 -6.211 9.472 1.00 92.62 107 TYR A N 1
ATOM 871 C CA . TYR A 1 107 ? -9.066 -5.505 10.700 1.00 92.62 107 TYR A CA 1
ATOM 872 C C . TYR A 1 107 ? -8.151 -5.936 11.845 1.00 92.62 107 TYR A C 1
ATOM 874 O O . TYR A 1 107 ? -8.113 -7.097 12.235 1.00 92.62 107 TYR A O 1
ATOM 882 N N . SER A 1 108 ? -7.487 -4.969 12.474 1.00 90.44 108 SER A N 1
ATOM 883 C CA . SER A 1 108 ? -6.848 -5.180 13.774 1.00 90.44 108 SER A CA 1
ATOM 884 C C . SER A 1 108 ? -7.852 -4.923 14.895 1.00 90.44 108 SER A C 1
ATOM 886 O O . SER A 1 108 ? -8.603 -3.945 14.830 1.00 90.44 108 SER A O 1
ATOM 888 N N . LEU A 1 109 ? -7.830 -5.739 15.944 1.00 86.62 109 LEU A N 1
ATOM 889 C CA . LEU A 1 109 ? -8.591 -5.486 17.165 1.00 86.62 109 LEU A CA 1
ATOM 890 C C . LEU A 1 109 ? -7.810 -4.538 18.081 1.00 86.62 109 LEU A C 1
ATOM 892 O O . LEU A 1 109 ? -6.595 -4.652 18.228 1.00 86.62 109 LEU A O 1
ATOM 896 N N . MET A 1 110 ? -8.512 -3.577 18.671 1.00 82.06 110 MET A N 1
ATOM 897 C CA . MET A 1 110 ? -7.982 -2.674 19.691 1.00 82.06 110 MET A CA 1
ATOM 898 C C . MET A 1 110 ? -9.019 -2.520 20.788 1.00 82.06 110 MET A C 1
ATOM 900 O O . MET A 1 110 ? -10.201 -2.352 20.488 1.00 82.06 110 MET A O 1
ATOM 904 N N . SER A 1 111 ? -8.589 -2.491 22.044 1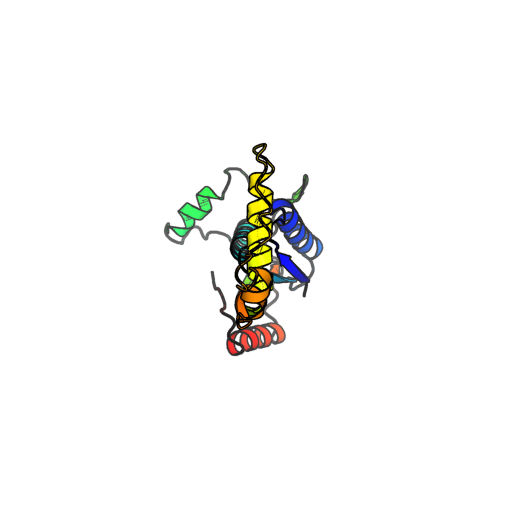.00 80.19 111 SER A N 1
ATOM 905 C CA . SER A 1 111 ? -9.522 -2.281 23.146 1.00 80.19 111 SER A CA 1
ATOM 906 C C . SER A 1 111 ? -10.196 -0.902 23.046 1.00 80.19 111 SER A C 1
ATOM 908 O O . SER A 1 111 ? -9.599 0.109 22.651 1.00 80.19 111 SER A O 1
ATOM 910 N N . GLU A 1 112 ? -11.470 -0.816 23.425 1.00 76.25 112 GLU A N 1
ATOM 911 C CA . GLU A 1 112 ? -12.220 0.441 23.373 1.00 76.25 112 GLU A CA 1
ATOM 912 C C . GLU A 1 112 ? -11.600 1.527 24.275 1.00 76.25 112 GLU A C 1
ATOM 914 O O . GLU A 1 112 ? -11.678 2.726 23.973 1.00 76.25 112 GLU A O 1
ATOM 919 N N . SER A 1 113 ? -10.933 1.126 25.360 1.00 72.31 113 SER A N 1
ATOM 920 C CA . SER A 1 113 ? -10.213 2.030 26.259 1.00 72.31 113 SER A CA 1
ATOM 921 C C . SER A 1 113 ? -9.038 2.715 25.543 1.00 72.31 113 SER A C 1
ATOM 923 O O . SER A 1 113 ? -8.947 3.949 25.567 1.00 72.31 113 SER A O 1
ATOM 925 N N . GLU A 1 114 ? -8.200 1.960 24.828 1.00 74.75 114 GLU A N 1
ATOM 926 C CA . GLU A 1 114 ? -7.090 2.475 24.015 1.00 74.75 114 GLU A CA 1
ATOM 927 C C . GLU A 1 114 ? -7.589 3.353 22.865 1.00 74.75 114 GLU A C 1
ATOM 929 O O . GLU A 1 114 ? -7.075 4.458 22.639 1.00 74.75 114 GLU A O 1
ATOM 934 N N . PHE A 1 115 ? -8.656 2.927 22.184 1.00 71.56 115 PHE A N 1
ATOM 935 C CA . PHE A 1 115 ? -9.264 3.693 21.099 1.00 71.56 115 PHE A CA 1
ATOM 936 C C . PHE A 1 115 ? -9.769 5.067 21.579 1.00 71.56 115 PHE A C 1
ATOM 938 O O . PHE A 1 115 ? -9.512 6.110 20.957 1.00 71.56 115 PHE A O 1
ATOM 945 N N . ARG A 1 116 ? -10.444 5.109 22.736 1.00 73.56 116 ARG A N 1
ATOM 946 C CA . ARG A 1 116 ? -10.905 6.358 23.366 1.00 73.56 116 ARG A CA 1
ATOM 947 C C . ARG A 1 116 ? -9.737 7.234 23.814 1.00 73.56 116 ARG A C 1
ATOM 949 O O . ARG A 1 116 ? -9.804 8.453 23.629 1.00 73.56 116 ARG A O 1
ATOM 956 N N . GLN A 1 117 ? -8.664 6.657 24.356 1.00 73.94 117 GLN A N 1
ATOM 957 C CA . GLN A 1 117 ? -7.458 7.413 24.708 1.00 73.94 117 GLN A CA 1
ATOM 958 C C . GLN A 1 117 ? -6.827 8.078 23.477 1.00 73.94 117 GLN A C 1
ATOM 960 O O . GLN A 1 117 ? -6.505 9.269 23.532 1.00 73.94 117 GLN A O 1
ATOM 965 N N . GLN A 1 118 ? -6.728 7.373 22.344 1.00 70.69 118 GLN A N 1
ATOM 966 C CA . GLN A 1 118 ? -6.250 7.972 21.094 1.00 70.69 118 GLN A CA 1
ATOM 967 C C . GLN A 1 118 ? -7.136 9.138 20.633 1.00 70.69 118 GLN A C 1
ATOM 969 O O . GLN A 1 118 ? -6.615 10.174 20.212 1.00 70.69 118 GLN A O 1
ATOM 974 N N . ARG A 1 119 ? -8.470 9.027 20.740 1.00 70.38 119 ARG A N 1
ATOM 975 C CA . ARG A 1 119 ? -9.388 10.142 20.427 1.00 70.38 119 ARG A CA 1
ATOM 976 C C . ARG A 1 119 ? -9.213 11.328 21.379 1.00 70.38 119 ARG A C 1
ATOM 978 O O . ARG A 1 119 ? -9.216 12.468 20.920 1.00 70.38 119 ARG A O 1
ATOM 985 N N . ARG A 1 120 ? -9.023 11.086 22.680 1.00 67.19 120 ARG A N 1
ATOM 986 C CA . ARG A 1 120 ? -8.835 12.147 23.689 1.00 67.19 120 ARG A CA 1
ATOM 987 C C . ARG A 1 120 ? -7.518 12.905 23.509 1.00 67.19 120 ARG A C 1
ATOM 989 O O . ARG A 1 120 ? -7.531 14.132 23.581 1.00 67.19 120 ARG A O 1
ATOM 996 N N . LYS A 1 121 ? -6.408 12.216 23.202 1.00 65.94 121 LYS A N 1
ATOM 997 C CA . LYS A 1 121 ? -5.124 12.870 22.868 1.00 65.94 121 LYS A CA 1
ATOM 998 C C . LYS A 1 121 ? -5.269 13.829 21.674 1.00 65.94 121 LYS A C 1
ATOM 1000 O O . LYS A 1 121 ? -4.707 14.918 21.693 1.00 65.94 121 LYS A O 1
ATOM 1005 N N . ARG A 1 122 ? -6.093 13.472 20.679 1.00 59.09 122 ARG A N 1
ATOM 1006 C CA . ARG A 1 122 ? -6.387 14.326 19.509 1.00 59.09 122 ARG A CA 1
ATOM 1007 C C . ARG A 1 122 ? -7.206 15.573 19.846 1.00 59.09 122 ARG A C 1
ATOM 1009 O O . ARG A 1 122 ? -7.031 16.589 19.188 1.00 59.09 122 ARG A O 1
ATOM 1016 N N . ALA A 1 123 ? -8.106 15.496 20.826 1.00 59.03 123 ALA A N 1
ATOM 1017 C CA . ALA A 1 123 ? -8.880 16.657 21.258 1.00 59.03 123 ALA A CA 1
ATOM 1018 C C . ALA A 1 123 ? -7.987 17.669 21.989 1.00 59.03 123 ALA A C 1
ATOM 1020 O O . ALA A 1 123 ? -8.018 18.845 21.651 1.00 59.03 123 ALA A O 1
ATOM 1021 N N . LYS A 1 124 ? -7.126 17.201 22.908 1.00 54.12 124 LYS A N 1
ATOM 1022 C CA . LYS A 1 124 ? -6.218 18.073 23.674 1.00 54.12 124 LYS A CA 1
ATOM 1023 C C . LYS A 1 124 ? -5.202 18.814 22.801 1.00 54.12 124 LYS A C 1
ATOM 1025 O O . LYS A 1 124 ? -5.015 20.007 22.998 1.00 54.12 124 LYS A O 1
ATOM 1030 N N . SER A 1 125 ? -4.635 18.162 21.780 1.00 53.44 125 SER A N 1
ATOM 1031 C CA . SER A 1 125 ? -3.686 18.830 20.870 1.00 53.44 125 SER A CA 1
ATOM 1032 C C . SER A 1 125 ? -4.322 19.951 20.034 1.00 53.44 125 SER A C 1
ATOM 1034 O O . SER A 1 125 ? -3.601 20.733 19.423 1.00 53.44 125 SER A O 1
ATOM 1036 N N . LYS A 1 126 ? -5.659 20.016 19.959 1.00 48.69 126 LYS A N 1
ATOM 1037 C CA . LYS A 1 126 ? -6.389 21.074 19.251 1.00 48.69 126 LYS A CA 1
ATOM 1038 C C . LYS A 1 126 ? -6.744 22.248 20.170 1.00 48.69 126 LYS A C 1
ATOM 1040 O O . LYS A 1 126 ? -6.968 23.342 19.671 1.00 48.69 126 LYS A O 1
ATOM 1045 N N . THR A 1 127 ? -6.780 22.026 21.485 1.00 48.19 127 THR A N 1
ATOM 1046 C CA . THR A 1 127 ? -7.153 23.037 22.486 1.00 48.19 127 THR A CA 1
ATOM 1047 C C . THR A 1 127 ? -5.951 23.798 23.051 1.00 48.19 127 THR A C 1
ATOM 1049 O O . THR A 1 127 ? -6.135 24.884 23.576 1.00 48.19 127 THR A O 1
ATOM 1052 N N . GLU A 1 128 ? -4.720 23.293 22.918 1.00 43.34 128 GLU A N 1
ATOM 1053 C CA . GLU A 1 128 ? -3.514 23.989 23.414 1.00 43.34 128 GLU 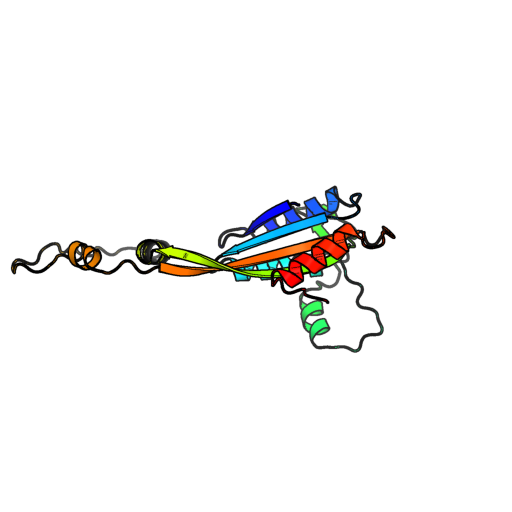A CA 1
ATOM 1054 C C . GLU A 1 128 ? -3.056 25.174 22.538 1.00 43.34 128 GLU A C 1
ATOM 1056 O O . GLU A 1 128 ? -2.172 25.919 22.944 1.00 43.34 128 GLU A O 1
ATOM 1061 N N . ILE A 1 129 ? -3.676 25.406 21.371 1.00 49.72 129 ILE A N 1
ATOM 1062 C CA . ILE A 1 129 ? -3.369 26.564 20.500 1.00 49.72 129 ILE A CA 1
ATOM 1063 C C . ILE A 1 129 ? -4.281 27.774 20.793 1.00 49.72 129 ILE A C 1
ATOM 1065 O O . ILE A 1 129 ? -3.974 28.896 20.403 1.00 49.72 129 ILE A O 1
ATOM 1069 N N . THR A 1 130 ? -5.371 27.600 21.542 1.00 42.88 130 THR A N 1
ATOM 1070 C CA . THR A 1 130 ? -6.232 28.710 21.981 1.00 42.88 130 THR A CA 1
ATOM 1071 C C . THR A 1 130 ? -6.289 28.725 23.498 1.00 42.88 130 THR A C 1
ATOM 1073 O O . THR A 1 130 ? -6.802 27.791 24.109 1.00 42.88 130 THR A O 1
ATOM 1076 N N . GLY A 1 131 ? -5.703 29.771 24.078 1.00 41.12 131 GLY A N 1
ATOM 1077 C CA . GLY A 1 131 ? -5.380 29.887 25.493 1.00 41.12 131 GLY A CA 1
ATOM 1078 C C . GLY A 1 131 ? -6.508 29.619 26.491 1.00 41.12 131 GLY A C 1
ATOM 1079 O O . GLY A 1 131 ? -7.691 29.701 26.182 1.00 41.12 131 GLY A O 1
ATOM 1080 N N . SER A 1 132 ? -6.051 29.371 27.723 1.00 45.91 132 SER A N 1
ATOM 1081 C CA . SER A 1 132 ? -6.740 29.512 29.009 1.00 45.91 132 SER A CA 1
ATOM 1082 C C . SER A 1 132 ? -8.166 28.958 29.113 1.00 45.91 132 SER A C 1
ATOM 1084 O O . SER A 1 132 ? -9.118 29.531 28.590 1.00 45.91 132 SER A O 1
ATOM 1086 N N . LYS A 1 133 ? -8.333 27.928 29.954 1.00 42.00 133 LYS A N 1
ATOM 1087 C CA . LYS A 1 133 ? -9.301 27.989 31.062 1.00 42.00 133 LYS A CA 1
ATOM 1088 C C . LYS A 1 133 ? -9.104 26.842 32.051 1.00 42.00 133 LYS A C 1
ATOM 1090 O O . LYS A 1 133 ? -9.162 25.662 31.717 1.00 42.00 133 LYS A O 1
ATOM 1095 N N . THR A 1 134 ? -8.890 27.256 33.291 1.00 48.16 134 THR A N 1
ATOM 1096 C CA . THR A 1 134 ? -9.062 26.516 34.537 1.00 48.16 134 THR A CA 1
ATOM 1097 C C . THR A 1 134 ? -10.395 25.761 34.548 1.00 48.16 134 THR A C 1
ATOM 1099 O O . THR A 1 134 ? -11.464 26.347 34.397 1.00 48.16 134 THR A O 1
ATOM 1102 N N . GLY A 1 135 ? -10.339 24.441 34.737 1.00 39.19 135 GLY A N 1
ATOM 1103 C CA . GLY A 1 135 ? -11.515 23.576 34.781 1.00 39.19 135 GLY A CA 1
ATOM 1104 C C . GLY A 1 135 ? -11.412 22.568 35.916 1.00 39.19 135 GLY A C 1
ATOM 1105 O O . GLY A 1 135 ? -10.773 21.535 35.759 1.00 39.19 135 GLY A O 1
ATOM 1106 N N . ARG A 1 136 ? -12.030 22.927 37.049 1.00 41.09 136 ARG A N 1
ATOM 1107 C CA . ARG A 1 136 ? -12.431 22.104 38.206 1.00 41.09 136 ARG A CA 1
ATOM 1108 C C . ARG A 1 136 ? -12.119 20.603 38.093 1.00 41.09 136 ARG A C 1
ATOM 1110 O O . ARG A 1 136 ? -12.880 19.845 37.494 1.00 41.09 136 ARG A O 1
ATOM 1117 N N . ASN A 1 137 ? -11.095 20.160 38.820 1.00 41.69 137 ASN A N 1
ATOM 1118 C CA . ASN A 1 137 ? -11.079 18.808 39.373 1.00 41.69 137 ASN A CA 1
ATOM 1119 C C . ASN A 1 137 ? -12.097 18.766 40.523 1.00 41.69 137 ASN A C 1
ATOM 1121 O O . ASN A 1 137 ? -11.735 18.938 41.681 1.00 41.69 137 ASN A O 1
ATOM 1125 N N . GLN A 1 138 ? -13.382 18.593 40.207 1.00 45.62 138 GLN A N 1
ATOM 1126 C CA . GLN A 1 138 ? -14.348 18.134 41.203 1.00 45.62 138 GLN A CA 1
ATOM 1127 C C . GLN A 1 138 ? -14.156 16.628 41.372 1.00 45.62 138 GLN A C 1
ATOM 1129 O O . GLN A 1 138 ? -14.689 15.806 40.626 1.00 45.62 138 GLN A O 1
ATOM 1134 N N . THR A 1 139 ? -13.307 16.283 42.330 1.00 57.06 139 THR A N 1
ATOM 1135 C CA . THR A 1 139 ? -13.464 15.067 43.118 1.00 57.06 139 THR A CA 1
ATOM 1136 C C . THR A 1 139 ? -14.662 15.232 44.051 1.00 57.06 139 THR A C 1
ATOM 1138 O O . THR A 1 139 ? -14.946 16.348 44.480 1.00 57.06 139 THR A O 1
ATOM 1141 N N . VAL A 1 140 ? -15.264 14.093 44.402 1.00 49.53 140 VAL A N 1
ATOM 1142 C CA . VAL A 1 140 ? -16.242 13.845 45.476 1.00 49.53 140 VAL A CA 1
ATOM 1143 C C . VAL A 1 140 ? -17.699 13.672 45.022 1.00 49.53 140 VAL A C 1
ATOM 1145 O O . VAL A 1 140 ? -18.305 14.544 44.408 1.00 49.53 140 VAL A O 1
ATOM 1148 N N . THR A 1 141 ? -18.274 12.538 45.428 1.00 43.62 141 THR A N 1
ATOM 1149 C CA . THR A 1 141 ? -19.679 12.453 45.839 1.00 43.62 141 THR A CA 1
ATOM 1150 C C . THR A 1 141 ? -19.713 11.962 47.284 1.00 43.62 141 THR A C 1
ATOM 1152 O O . THR A 1 141 ? -19.343 10.822 47.547 1.00 43.62 141 THR A O 1
ATOM 1155 N N . GLU A 1 142 ? -20.174 12.816 48.200 1.00 50.91 142 GLU A N 1
ATOM 1156 C CA . GLU A 1 142 ? -20.397 12.551 49.637 1.00 50.91 142 GLU A CA 1
ATOM 1157 C C . GLU A 1 142 ? -21.533 11.538 49.906 1.00 50.91 142 GLU A C 1
ATOM 1159 O O . GLU A 1 142 ? -21.807 11.212 51.052 1.00 50.91 142 GLU A O 1
ATOM 1164 N N . ASN A 1 143 ? -22.152 10.968 48.864 1.00 55.16 143 ASN A N 1
ATOM 1165 C CA . ASN A 1 143 ? -23.334 10.101 48.968 1.00 55.16 143 ASN A CA 1
ATOM 1166 C C . ASN A 1 143 ? -23.093 8.637 48.535 1.00 55.16 143 ASN A C 1
ATOM 1168 O O . ASN A 1 143 ? -24.009 7.990 48.036 1.00 55.16 143 ASN A O 1
ATOM 1172 N N . GLY A 1 144 ? -21.874 8.100 48.661 1.00 56.09 144 GLY A N 1
ATOM 1173 C CA . GLY A 1 144 ? -21.609 6.670 48.397 1.00 56.09 144 GLY A CA 1
ATOM 1174 C C . GLY A 1 144 ? -21.774 6.218 46.934 1.00 56.09 144 GLY A C 1
ATOM 1175 O O . GLY A 1 144 ? -21.871 5.024 46.661 1.00 56.09 144 GLY A O 1
ATOM 1176 N N . GLY A 1 145 ? -21.820 7.154 45.983 1.00 66.69 145 GLY A N 1
ATOM 1177 C CA . GLY A 1 145 ? -21.856 6.851 44.552 1.00 66.69 145 GLY A CA 1
ATOM 1178 C C . GLY A 1 145 ? -20.476 6.503 43.987 1.00 66.69 145 GLY A C 1
ATOM 1179 O O . GLY A 1 145 ? -19.455 6.994 44.468 1.00 66.69 145 GLY A O 1
ATOM 1180 N N . TYR A 1 146 ? -20.451 5.692 42.926 1.00 65.88 146 TYR A N 1
ATOM 1181 C CA . TYR A 1 146 ? -19.218 5.355 42.216 1.00 65.88 146 TYR A CA 1
ATOM 1182 C C 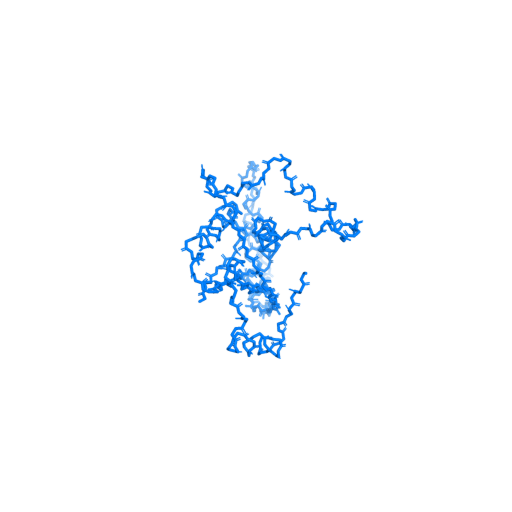. TYR A 1 146 ? -18.557 6.598 41.610 1.00 65.88 146 TYR A C 1
ATOM 1184 O O . TYR A 1 146 ? -19.173 7.374 40.871 1.00 65.88 146 TYR A O 1
ATOM 1192 N N . THR A 1 147 ? -17.256 6.738 41.836 1.00 73.81 147 THR A N 1
ATOM 1193 C CA . THR A 1 147 ? -16.416 7.691 41.121 1.00 73.81 147 THR A CA 1
ATOM 1194 C C . THR A 1 147 ? -16.415 7.382 39.624 1.00 73.81 147 THR A C 1
ATOM 1196 O O . THR A 1 147 ? -16.606 6.252 39.169 1.00 73.81 147 THR A O 1
ATOM 1199 N N . ARG A 1 148 ? -16.119 8.392 38.799 1.00 66.25 148 ARG A N 1
ATOM 1200 C CA . ARG A 1 148 ? -16.044 8.214 37.339 1.00 66.25 148 ARG A CA 1
ATOM 1201 C C . ARG A 1 148 ? -15.027 7.150 36.905 1.00 66.25 148 ARG A C 1
ATOM 1203 O O . ARG A 1 148 ? -15.195 6.565 35.841 1.00 66.25 148 ARG A O 1
ATOM 1210 N N . ARG A 1 149 ? -13.989 6.904 37.716 1.00 66.88 149 ARG A N 1
ATOM 1211 C CA . ARG A 1 149 ? -13.003 5.838 37.487 1.00 66.88 149 ARG A CA 1
ATOM 1212 C C . ARG A 1 149 ? -13.586 4.456 37.784 1.00 66.88 149 ARG A C 1
ATOM 1214 O O . ARG A 1 149 ? -13.386 3.557 36.979 1.00 66.88 149 ARG A O 1
ATOM 1221 N N . GLU A 1 150 ? -14.347 4.308 38.864 1.00 69.88 150 GLU A N 1
ATOM 1222 C CA . GLU A 1 150 ? -15.031 3.052 39.214 1.00 69.88 150 GLU A CA 1
ATOM 1223 C C . GLU A 1 150 ? -16.129 2.708 38.200 1.00 69.88 150 GLU A C 1
ATOM 1225 O O . GLU A 1 150 ? -16.201 1.579 37.727 1.00 69.88 150 GLU A O 1
ATOM 1230 N N . LEU A 1 151 ? -16.905 3.699 37.747 1.00 69.69 151 LEU A N 1
ATOM 1231 C CA . LEU A 1 151 ? -17.873 3.510 36.656 1.00 69.69 151 LEU A CA 1
ATOM 1232 C C . LEU A 1 151 ? -17.214 3.124 35.327 1.00 69.69 151 LEU A C 1
ATOM 1234 O O . LEU A 1 151 ? -17.825 2.424 34.524 1.00 69.69 151 LEU A O 1
ATOM 1238 N N . ASP A 1 152 ? -16.002 3.609 35.052 1.00 65.12 152 ASP A N 1
ATOM 1239 C CA . ASP A 1 152 ? -15.246 3.202 33.865 1.00 65.12 152 ASP A CA 1
ATOM 1240 C C . ASP A 1 152 ? -14.634 1.795 34.030 1.00 65.12 152 ASP A C 1
ATOM 1242 O O . ASP A 1 152 ? -14.512 1.093 33.029 1.00 65.12 152 ASP A O 1
ATOM 1246 N N . ALA A 1 153 ? -14.323 1.355 35.257 1.00 65.38 153 ALA A N 1
ATOM 1247 C CA . ALA A 1 153 ? -13.850 -0.001 35.557 1.00 65.38 153 ALA A CA 1
ATOM 1248 C C . ALA A 1 153 ? -14.959 -1.067 35.459 1.00 65.38 153 ALA A C 1
ATOM 1250 O O . ALA A 1 153 ? -14.682 -2.206 35.099 1.00 65.38 153 ALA A O 1
ATOM 1251 N N . LEU A 1 154 ? -16.215 -0.689 35.721 1.00 66.50 154 LEU A N 1
ATOM 1252 C CA . LEU A 1 154 ? -17.389 -1.563 35.588 1.00 66.50 154 LEU A CA 1
ATOM 1253 C C . LEU A 1 154 ? -17.861 -1.749 34.134 1.00 66.50 154 LEU A C 1
ATOM 1255 O O . LEU A 1 154 ? -18.746 -2.561 33.861 1.00 66.50 154 LEU A O 1
ATOM 1259 N N . LYS A 1 155 ? -17.311 -0.993 33.177 1.00 66.62 155 LYS A N 1
ATOM 1260 C CA . LYS A 1 155 ? -17.676 -1.132 31.763 1.00 66.62 155 LYS A CA 1
ATOM 1261 C C . LYS A 1 155 ? -16.953 -2.326 31.157 1.00 66.62 155 LYS A C 1
ATOM 1263 O O . LYS A 1 155 ? -15.729 -2.395 31.191 1.00 66.62 155 LYS A O 1
ATOM 1268 N N . ILE A 1 156 ? -17.721 -3.212 30.524 1.00 67.31 156 ILE A N 1
ATOM 1269 C CA . ILE A 1 156 ? -17.192 -4.310 29.708 1.00 67.31 156 ILE A CA 1
ATOM 1270 C C . ILE A 1 156 ? -16.207 -3.728 28.689 1.00 67.31 156 ILE A C 1
ATOM 1272 O O . ILE A 1 156 ? -16.568 -2.842 27.907 1.00 67.31 156 ILE A O 1
ATOM 1276 N N . GLN A 1 157 ? -14.968 -4.221 28.707 1.00 66.56 157 GLN A N 1
ATOM 1277 C CA . GLN A 1 157 ? -13.986 -3.891 27.684 1.00 66.56 157 GLN A CA 1
ATOM 1278 C C . GLN A 1 157 ? -14.431 -4.540 26.378 1.00 66.56 157 GLN A C 1
ATOM 1280 O O . GLN A 1 157 ? -14.457 -5.760 26.252 1.00 66.56 157 GLN A O 1
ATOM 1285 N N . LYS A 1 158 ? -14.854 -3.710 25.427 1.00 78.69 158 LYS A N 1
ATOM 1286 C CA . LYS A 1 158 ? -15.202 -4.150 24.080 1.00 78.69 158 LYS A CA 1
ATOM 1287 C C . LYS A 1 158 ? -14.006 -3.946 23.170 1.00 78.69 158 LYS A C 1
ATOM 1289 O O . LYS A 1 158 ? -13.316 -2.931 23.282 1.00 78.69 158 LYS A O 1
ATOM 1294 N N . ASP A 1 159 ? -13.818 -4.861 22.234 1.00 84.12 159 ASP A N 1
ATOM 1295 C CA . ASP A 1 159 ? -12.863 -4.662 21.156 1.00 84.12 159 ASP A CA 1
ATOM 1296 C C . ASP A 1 159 ? -13.490 -3.852 20.028 1.00 84.12 159 ASP A C 1
ATOM 1298 O O . ASP A 1 159 ? -14.650 -4.020 19.644 1.00 84.12 159 ASP A O 1
ATOM 1302 N N . VAL A 1 160 ? -12.687 -2.953 19.481 1.00 84.25 160 VAL A N 1
ATOM 1303 C CA . VAL A 1 160 ? -13.007 -2.129 18.327 1.00 84.25 160 VAL A CA 1
ATOM 1304 C C . VAL A 1 160 ? -12.185 -2.638 17.154 1.00 84.25 160 VAL A C 1
ATOM 1306 O O . VAL A 1 160 ? -10.956 -2.686 17.208 1.00 84.25 160 VAL A O 1
ATOM 1309 N N . LYS A 1 161 ? -12.869 -2.981 16.061 1.00 89.62 161 LYS A N 1
ATOM 1310 C CA . LYS A 1 161 ? -12.227 -3.317 14.788 1.00 89.62 161 LYS A CA 1
ATOM 1311 C C . LYS A 1 161 ? -11.694 -2.047 14.130 1.00 89.62 161 LYS A C 1
ATOM 1313 O O . LYS A 1 161 ? -12.453 -1.120 13.845 1.00 89.62 161 LYS A O 1
ATOM 1318 N N . ILE A 1 162 ? -10.396 -2.011 13.863 1.00 89.94 162 ILE A N 1
ATOM 1319 C CA . ILE A 1 162 ? -9.731 -0.928 13.138 1.00 89.94 162 ILE A CA 1
ATOM 1320 C C . ILE A 1 162 ? -9.320 -1.461 11.769 1.00 89.94 162 ILE A C 1
ATOM 1322 O O . ILE A 1 162 ? -8.558 -2.423 11.720 1.00 89.94 162 ILE A O 1
ATOM 1326 N N . PRO A 1 163 ? -9.770 -0.844 10.663 1.00 94.62 163 PRO A N 1
ATOM 1327 C CA . PRO A 1 163 ? -9.413 -1.314 9.334 1.00 94.62 163 PRO A CA 1
ATOM 1328 C C . PRO A 1 163 ? -7.910 -1.160 9.093 1.00 94.62 163 PRO A C 1
ATOM 1330 O O . PRO A 1 163 ? -7.321 -0.128 9.438 1.00 94.62 163 PRO A O 1
ATOM 1333 N N . VAL A 1 164 ? -7.315 -2.167 8.465 1.00 96.25 164 VAL A N 1
ATOM 1334 C CA . VAL A 1 164 ? -5.935 -2.188 7.987 1.00 96.25 164 VAL A CA 1
ATOM 1335 C C . VAL A 1 164 ? -5.971 -2.471 6.495 1.00 96.25 164 VAL A C 1
ATOM 1337 O O . VAL A 1 164 ? -6.487 -3.489 6.054 1.00 96.25 164 VAL A O 1
ATOM 1340 N N . PHE A 1 165 ? -5.449 -1.542 5.709 1.00 97.56 165 PHE A N 1
ATOM 1341 C CA . PHE A 1 165 ? -5.395 -1.645 4.264 1.00 97.56 165 PHE A CA 1
ATOM 1342 C C . PHE A 1 165 ? -3.971 -1.953 3.817 1.00 97.56 165 PHE A C 1
ATOM 1344 O O . PHE A 1 165 ? -3.022 -1.255 4.199 1.00 97.56 165 PHE A O 1
ATOM 1351 N N . TYR A 1 166 ? -3.854 -2.973 2.983 1.00 97.88 166 TYR A N 1
ATOM 1352 C CA . TYR A 1 166 ? -2.628 -3.418 2.352 1.00 97.88 166 TYR A CA 1
ATOM 1353 C C . TYR A 1 166 ? -2.733 -3.136 0.858 1.00 97.88 166 TYR A C 1
ATOM 1355 O O . TYR A 1 166 ? -3.732 -3.475 0.229 1.00 97.88 166 TYR A O 1
ATOM 1363 N N . SER A 1 167 ? -1.699 -2.526 0.289 1.00 97.12 167 SER A N 1
ATOM 1364 C CA . SER A 1 167 ? -1.552 -2.367 -1.154 1.00 97.12 167 SER A CA 1
ATOM 1365 C C . SER A 1 167 ? -0.195 -2.921 -1.554 1.00 97.12 167 SER A C 1
ATOM 1367 O O . SER A 1 167 ? 0.848 -2.366 -1.197 1.00 97.12 167 SER A O 1
ATOM 1369 N N . TYR A 1 168 ? -0.220 -4.064 -2.227 1.00 96.56 168 TYR A N 1
ATOM 1370 C CA . TYR A 1 168 ? 0.939 -4.687 -2.838 1.00 96.56 168 TYR A CA 1
ATOM 1371 C C . TYR A 1 168 ? 1.066 -4.164 -4.270 1.00 96.56 168 TYR A C 1
ATOM 1373 O O . TYR A 1 168 ? 0.103 -4.169 -5.037 1.00 96.56 168 TYR A O 1
ATOM 1381 N N . LEU A 1 169 ? 2.256 -3.681 -4.603 1.00 93.88 169 LEU A N 1
ATOM 1382 C CA . LEU A 1 169 ? 2.611 -3.109 -5.891 1.00 93.88 169 LEU A CA 1
ATOM 1383 C C . LEU A 1 169 ? 3.815 -3.875 -6.431 1.00 93.88 169 LEU A C 1
ATOM 1385 O O . LEU A 1 169 ? 4.851 -3.949 -5.767 1.00 93.88 169 LEU A O 1
ATOM 1389 N N . ASN A 1 170 ? 3.686 -4.412 -7.635 1.00 92.12 170 ASN A N 1
ATOM 1390 C CA . ASN A 1 170 ? 4.790 -4.998 -8.381 1.00 92.12 170 ASN A CA 1
ATOM 1391 C C . ASN A 1 170 ? 5.094 -4.084 -9.570 1.00 92.12 170 ASN A C 1
ATOM 1393 O O . ASN A 1 170 ? 4.188 -3.779 -10.340 1.00 92.12 170 ASN A O 1
ATOM 1397 N N . PHE A 1 171 ? 6.338 -3.624 -9.693 1.00 89.69 171 PHE A N 1
ATOM 1398 C CA . PHE A 1 171 ? 6.798 -2.772 -10.788 1.00 89.69 171 PHE A CA 1
ATOM 1399 C C . PHE A 1 171 ? 7.808 -3.526 -11.645 1.00 89.69 171 PHE A C 1
ATOM 1401 O O . PHE A 1 171 ? 8.737 -4.132 -11.118 1.00 89.69 171 PHE A O 1
ATOM 1408 N N . ARG A 1 172 ? 7.660 -3.435 -12.963 1.00 87.81 172 ARG A N 1
ATOM 1409 C CA . ARG A 1 172 ? 8.526 -4.076 -13.956 1.00 87.81 172 ARG A CA 1
ATOM 1410 C C . ARG A 1 172 ? 9.012 -3.014 -14.938 1.00 87.81 172 ARG A C 1
ATOM 1412 O O . ARG A 1 172 ? 8.157 -2.369 -15.554 1.00 87.81 172 ARG A O 1
ATOM 1419 N N . PRO A 1 173 ? 10.329 -2.771 -15.064 1.00 85.69 173 PRO A N 1
ATOM 1420 C CA . PRO A 1 173 ? 10.847 -1.782 -16.004 1.00 85.69 173 PRO A CA 1
ATOM 1421 C C . PRO A 1 173 ? 10.308 -2.036 -17.417 1.00 85.69 173 PRO A C 1
ATOM 1423 O O . PRO A 1 173 ? 10.320 -3.168 -17.895 1.00 85.69 173 PRO A O 1
ATOM 1426 N N . GLU A 1 174 ? 9.815 -0.994 -18.087 1.00 79.38 174 GLU A N 1
ATOM 1427 C CA . GLU A 1 174 ? 9.230 -1.138 -19.431 1.00 79.38 174 GLU A CA 1
ATOM 1428 C C . GLU A 1 174 ? 10.278 -1.558 -20.471 1.00 79.38 174 GLU A C 1
ATOM 1430 O O . GLU A 1 174 ? 9.986 -2.343 -21.362 1.00 79.38 174 GLU A O 1
ATOM 1435 N N . ASN A 1 175 ? 11.521 -1.106 -20.296 1.00 70.88 175 ASN A N 1
ATOM 1436 C CA . ASN A 1 175 ? 12.638 -1.384 -21.203 1.00 70.88 175 ASN A CA 1
ATOM 1437 C C . ASN A 1 175 ? 13.168 -2.825 -21.104 1.00 70.88 175 ASN A C 1
ATOM 1439 O O . ASN A 1 175 ? 14.154 -3.159 -21.757 1.00 70.88 175 ASN A O 1
ATOM 1443 N N . GLN A 1 176 ? 12.583 -3.648 -20.233 1.00 67.56 176 GLN A N 1
ATOM 1444 C CA . GLN A 1 176 ? 12.912 -5.058 -20.117 1.00 67.56 176 GLN A CA 1
ATOM 1445 C C . GLN A 1 176 ? 11.750 -5.872 -20.690 1.00 67.56 176 GLN A C 1
ATOM 1447 O O . GLN A 1 176 ? 10.666 -5.934 -20.097 1.00 67.56 176 GLN A O 1
ATOM 1452 N N . ASP A 1 177 ? 12.008 -6.546 -21.814 1.00 58.19 177 ASP A N 1
ATOM 1453 C CA . ASP A 1 177 ? 11.135 -7.561 -22.421 1.00 58.19 177 ASP A CA 1
ATOM 1454 C C . ASP A 1 177 ? 11.127 -8.856 -21.590 1.00 58.19 177 ASP A C 1
ATOM 1456 O O . ASP A 1 177 ? 11.238 -9.970 -22.093 1.00 58.19 177 ASP A O 1
ATOM 1460 N N . ALA A 1 178 ? 11.020 -8.718 -20.270 1.00 60.75 178 ALA A N 1
ATOM 1461 C CA . ALA A 1 178 ? 10.775 -9.836 -19.388 1.00 60.75 178 ALA A CA 1
ATOM 1462 C C . ALA A 1 178 ? 9.292 -10.203 -19.500 1.00 60.75 178 ALA A C 1
ATOM 1464 O O . ALA A 1 178 ? 8.399 -9.413 -19.145 1.00 60.75 178 ALA A O 1
ATOM 1465 N N . GLU A 1 179 ? 9.021 -11.404 -20.013 1.00 67.81 179 GLU A N 1
ATOM 1466 C CA . GLU A 1 179 ? 7.754 -12.071 -19.749 1.00 67.81 179 GLU A CA 1
ATOM 1467 C C . GLU A 1 179 ? 7.570 -12.221 -18.235 1.00 67.81 179 GLU A C 1
ATOM 1469 O O . GLU A 1 179 ? 8.530 -12.348 -17.475 1.00 67.81 179 GLU A O 1
ATOM 1474 N N . ILE A 1 180 ? 6.315 -12.187 -17.782 1.00 73.81 180 ILE A N 1
ATOM 1475 C CA . ILE A 1 180 ? 6.009 -12.468 -16.378 1.00 73.81 180 ILE A CA 1
ATOM 1476 C C . ILE A 1 180 ? 6.458 -13.903 -16.091 1.00 73.81 180 ILE A C 1
ATOM 1478 O O . ILE A 1 180 ? 5.926 -14.829 -16.714 1.00 73.81 180 ILE A O 1
ATOM 1482 N N . SER A 1 181 ? 7.392 -14.073 -15.152 1.00 81.06 181 SER A N 1
ATOM 1483 C CA . SER A 1 181 ? 7.856 -15.392 -14.718 1.00 81.06 181 SER A CA 1
ATOM 1484 C C . SER A 1 181 ? 6.675 -16.249 -14.249 1.00 81.06 181 SER A C 1
ATOM 1486 O O . SER A 1 181 ? 5.673 -15.734 -13.743 1.00 81.06 181 SER A O 1
ATOM 1488 N N . SER A 1 182 ? 6.768 -17.569 -14.426 1.00 83.56 182 SER A N 1
ATOM 1489 C CA . SER A 1 182 ? 5.754 -18.504 -13.916 1.00 83.56 182 SER A CA 1
ATOM 1490 C C . SER A 1 182 ? 5.546 -18.322 -12.413 1.00 83.56 182 SER A C 1
ATOM 1492 O O . SER A 1 182 ? 4.412 -18.198 -11.967 1.00 83.56 182 SER A O 1
ATOM 1494 N N . GLU A 1 183 ? 6.638 -18.152 -11.667 1.00 85.38 183 GLU A N 1
ATOM 1495 C CA . GLU A 1 183 ? 6.628 -17.895 -10.224 1.00 85.38 183 GLU A CA 1
ATOM 1496 C C . GLU A 1 183 ? 5.780 -16.669 -9.850 1.00 85.38 183 GLU A C 1
ATOM 1498 O O . GLU A 1 183 ? 5.004 -16.707 -8.893 1.00 85.38 183 GLU A O 1
ATOM 1503 N N . LEU A 1 184 ? 5.872 -15.578 -10.620 1.00 84.69 184 LEU A N 1
ATOM 1504 C CA . LEU A 1 184 ? 5.078 -14.380 -10.356 1.00 84.69 184 LEU A CA 1
ATOM 1505 C C . LEU A 1 184 ? 3.600 -14.584 -10.719 1.00 84.69 184 LEU A C 1
ATOM 1507 O O . LEU A 1 184 ? 2.722 -14.064 -10.028 1.00 84.69 184 LEU A O 1
ATOM 1511 N N . LYS A 1 185 ? 3.299 -15.357 -11.772 1.00 87.06 185 LYS A N 1
ATOM 1512 C CA . LYS A 1 185 ? 1.913 -15.726 -12.114 1.00 87.06 185 LYS A CA 1
ATOM 1513 C C . LYS A 1 185 ? 1.278 -16.566 -11.008 1.00 87.06 185 LYS A C 1
ATOM 1515 O O . LYS A 1 185 ? 0.143 -16.278 -10.622 1.00 87.06 185 LYS A O 1
ATOM 1520 N N . ASP A 1 186 ? 2.011 -17.537 -10.475 1.00 91.31 186 ASP A N 1
ATOM 1521 C CA . ASP A 1 186 ? 1.551 -18.392 -9.380 1.00 91.31 186 ASP A CA 1
ATOM 1522 C C . ASP A 1 186 ? 1.314 -17.558 -8.121 1.00 91.31 186 ASP A C 1
ATOM 1524 O O . ASP A 1 186 ? 0.247 -17.630 -7.513 1.00 91.31 186 ASP A O 1
ATOM 1528 N N . LYS A 1 187 ? 2.241 -16.647 -7.799 1.00 91.19 187 LYS A N 1
ATOM 1529 C CA . LYS A 1 187 ? 2.078 -15.698 -6.691 1.00 91.19 187 LYS A CA 1
ATOM 1530 C C . LYS A 1 187 ? 0.849 -14.805 -6.857 1.00 91.19 187 LYS A C 1
ATOM 1532 O O . LYS A 1 187 ? 0.104 -14.599 -5.903 1.00 91.19 187 LYS A O 1
ATOM 1537 N N . PHE A 1 188 ? 0.621 -14.256 -8.048 1.00 92.19 188 PHE A N 1
ATOM 1538 C CA . PHE A 1 188 ? -0.553 -13.422 -8.320 1.00 92.19 188 PHE A CA 1
ATOM 1539 C C . PHE A 1 188 ? -1.858 -14.207 -8.212 1.00 92.19 188 PHE A C 1
ATOM 1541 O O . PHE A 1 188 ? -2.859 -13.649 -7.767 1.00 92.19 188 PHE A O 1
ATOM 1548 N N . THR A 1 189 ? -1.843 -15.477 -8.607 1.00 92.06 189 THR A N 1
ATOM 1549 C CA . THR A 1 189 ? -2.989 -16.380 -8.470 1.00 92.06 189 THR A CA 1
ATOM 1550 C C . THR A 1 189 ? -3.261 -16.663 -6.996 1.00 92.06 189 THR A C 1
ATOM 1552 O O . THR A 1 189 ? -4.370 -16.401 -6.540 1.00 92.06 189 THR A O 1
ATOM 1555 N N . GLY A 1 190 ? -2.230 -17.030 -6.228 1.00 93.81 190 GLY A N 1
ATOM 1556 C CA . GLY A 1 190 ? -2.338 -17.252 -4.785 1.00 93.81 190 GLY A CA 1
ATOM 1557 C C . GLY A 1 190 ? -2.857 -16.028 -4.026 1.00 93.81 190 GLY A C 1
ATOM 1558 O O . GLY A 1 190 ? -3.750 -16.154 -3.197 1.00 93.81 190 GLY A O 1
ATOM 1559 N N . LEU A 1 191 ? -2.403 -14.815 -4.368 1.00 93.38 191 LEU A N 1
ATOM 1560 C CA . LEU A 1 191 ? -2.948 -13.587 -3.773 1.00 93.38 191 LEU A CA 1
ATOM 1561 C C . LEU A 1 191 ? -4.458 -13.450 -4.022 1.00 93.38 191 LEU A C 1
ATOM 1563 O O . LEU A 1 191 ? -5.207 -13.098 -3.114 1.00 93.38 191 LEU A O 1
ATOM 1567 N N . VAL A 1 192 ? -4.925 -13.717 -5.244 1.00 93.50 192 VAL A N 1
ATOM 1568 C CA . VAL A 1 192 ? -6.358 -13.636 -5.566 1.00 93.50 192 VAL A CA 1
ATOM 1569 C C . VAL A 1 192 ? -7.154 -14.706 -4.815 1.00 93.50 192 VAL A C 1
ATOM 1571 O O . VAL A 1 192 ? -8.227 -14.401 -4.296 1.00 93.50 192 VAL A O 1
ATOM 1574 N N . GLU A 1 193 ? -6.625 -15.924 -4.713 1.00 94.25 193 GLU A N 1
ATOM 1575 C CA . GLU A 1 193 ? -7.234 -17.024 -3.953 1.00 94.25 193 GLU A CA 1
ATOM 1576 C C . GLU A 1 193 ? -7.328 -16.714 -2.451 1.00 94.25 193 GLU A C 1
ATOM 1578 O O . GLU A 1 193 ? -8.340 -17.010 -1.819 1.00 94.25 193 GLU A O 1
ATOM 1583 N N . GLU A 1 194 ? -6.333 -16.021 -1.896 1.00 94.12 194 GLU A N 1
ATOM 1584 C CA . GLU A 1 194 ? -6.323 -15.520 -0.514 1.00 94.12 194 GLU A CA 1
ATOM 1585 C C . GLU A 1 194 ? -7.231 -14.291 -0.295 1.00 94.12 194 GLU A C 1
ATOM 1587 O O . GLU A 1 194 ? -7.268 -13.713 0.793 1.00 94.12 194 GLU A O 1
ATOM 1592 N N . GLY A 1 195 ? -7.984 -13.870 -1.314 1.00 92.50 195 GLY A N 1
ATOM 1593 C CA . GLY A 1 195 ? -8.960 -12.787 -1.212 1.00 92.50 195 GLY A CA 1
ATOM 1594 C C . GLY A 1 195 ? -8.401 -11.392 -1.493 1.00 92.50 195 GLY A C 1
ATOM 1595 O O . GLY A 1 195 ? -9.073 -10.394 -1.213 1.00 92.50 195 GLY A O 1
ATOM 1596 N N . TRP A 1 196 ? -7.198 -11.274 -2.064 1.00 96.88 196 TRP A N 1
ATOM 1597 C CA . TRP A 1 196 ? -6.702 -9.987 -2.546 1.00 96.88 196 TRP A CA 1
ATOM 1598 C C . TRP A 1 196 ? -7.433 -9.561 -3.819 1.00 96.88 196 TRP A C 1
ATOM 1600 O O . TRP A 1 196 ? -7.593 -10.309 -4.782 1.00 96.88 196 TRP A O 1
ATOM 1610 N N . SER A 1 197 ? -7.808 -8.287 -3.865 1.00 94.81 197 SER A N 1
ATOM 1611 C CA . SER A 1 197 ? -8.408 -7.672 -5.047 1.00 94.81 197 SER A CA 1
ATOM 1612 C C . SER A 1 197 ? -7.327 -7.151 -5.991 1.00 94.81 197 SER A C 1
ATOM 1614 O O . SER A 1 197 ? -6.588 -6.219 -5.665 1.00 94.81 197 SER A O 1
ATOM 1616 N N . ARG A 1 198 ? -7.227 -7.740 -7.186 1.00 92.19 198 ARG A N 1
ATOM 1617 C CA . ARG A 1 198 ? -6.351 -7.228 -8.246 1.00 92.19 198 ARG A CA 1
ATOM 1618 C C . ARG A 1 198 ? -6.991 -6.012 -8.910 1.00 92.19 198 ARG A C 1
ATOM 1620 O O . ARG A 1 198 ? -8.100 -6.099 -9.430 1.00 92.19 198 ARG A O 1
ATOM 1627 N N . GLN A 1 199 ? -6.270 -4.899 -8.953 1.00 84.81 199 GLN A N 1
ATOM 1628 C CA . GLN A 1 199 ? -6.666 -3.706 -9.691 1.00 84.81 199 GLN A CA 1
ATOM 1629 C C . GLN A 1 199 ? -5.945 -3.702 -11.041 1.00 84.81 199 GLN A C 1
ATOM 1631 O O . GLN A 1 199 ? -4.729 -3.526 -11.100 1.00 84.81 199 GLN A O 1
ATOM 1636 N N . ARG A 1 200 ? -6.702 -3.934 -12.118 1.00 66.31 200 ARG A N 1
ATOM 1637 C CA . ARG A 1 200 ? -6.228 -3.778 -13.499 1.00 66.31 200 ARG A CA 1
ATOM 1638 C C . ARG A 1 200 ? -6.581 -2.361 -13.958 1.00 66.31 200 ARG A C 1
ATOM 1640 O O . ARG A 1 200 ? -7.739 -1.969 -13.822 1.00 66.31 200 ARG A O 1
ATOM 1647 N N . GLU A 1 201 ? -5.594 -1.606 -14.431 1.00 53.25 201 GLU A N 1
ATOM 1648 C CA . GLU A 1 201 ? -5.782 -0.332 -15.148 1.00 53.25 201 GLU A CA 1
ATOM 1649 C C . GLU A 1 201 ? -5.536 -0.516 -16.641 1.00 53.25 201 GLU A C 1
ATOM 1651 O O . GLU A 1 201 ? -4.661 -1.343 -16.986 1.00 53.25 201 GLU A O 1
#

pLDDT: mean 73.38, std 19.99, range [30.42, 97.88]